Protein AF-A0A8V0XNZ4-F1 (afdb_monomer)

InterPro domains:
  IPR005998 Large ribosomal subunit protein uL30, eukaryota [TIGR01310] (14-222)
  IPR012988 Large ribosomal subunit protein uL30, N-terminal, eukaryota [PF08079] (13-84)
  IPR016082 Large ribosomal subunit protein uL30-like, ferredoxin-like fold domain [PF00327] (89-139)
  IPR018038 Large ribosomal subunit protein uL30, conserved site [PS00634] (107-139)
  IPR035808 Large ribosomal subunit protein uL30, eukaryota/archaea [cd01657] (88-217)
  IPR036919 Large ribosomal subunit protein uL30, ferredoxin-like fold domain superfamily [G3DSA:3.30.1390.20] (88-193)
  IPR036919 Large ribosomal subunit protein uL30, ferredoxin-like fold domain superfamily [SSF55129] (88-219)
  IPR039699 Large ribosomal subunit protein uL30 [PTHR11524] (8-227)

Organism: Gallus gallus (NCBI:txid9031)

pLDDT: mean 84.87, std 15.55, range [36.25, 97.38]

Sequence (230 aa):
MAEPEQKRRIPLVPENLLKRRKAYQAIKATQAKQALLNKRKLQKGKQIQFKRLETFVRDSWRKRRDDVRLRRMEQRPGQVAVPEEHKLAFVVRITEIKGVSMRVRKVIELLRLRKIFTGTFVKLSPLSLKMLRIVEPYVAWGYPNLKSVRELILKRGQGKVNKKRVPLTNNMLIEEHLGNFGIICLEDLIHEIYSAGKYFRNVTDFLWPFQLSVARHAAQVKESTSLYVS

Solvent-accessible surface area (backbone atoms only — not comparable to full-atom values): 13724 Å² total; per-residue (Å²): 141,85,83,80,88,76,81,78,78,74,80,85,70,58,65,71,58,55,53,50,51,52,51,50,52,50,53,51,51,51,51,54,52,51,54,53,51,50,52,52,53,61,74,60,52,78,75,80,77,79,75,56,72,68,56,58,52,53,50,52,56,48,50,54,53,49,54,52,50,50,55,52,56,72,68,43,80,67,88,70,75,78,75,78,80,75,48,37,32,38,40,32,24,72,48,85,86,74,92,65,55,69,72,48,53,51,52,38,56,74,63,57,45,83,49,68,37,17,30,35,78,42,68,57,42,79,66,49,52,57,52,47,65,68,39,42,95,42,32,55,68,48,73,70,52,70,70,56,51,46,52,46,47,76,77,53,35,26,34,51,54,96,90,38,84,39,72,72,83,54,45,65,66,42,24,77,76,33,37,94,77,75,26,49,42,69,64,49,50,46,49,34,52,68,69,42,44,92,58,34,66,61,52,51,67,34,40,46,64,30,78,53,76,84,58,83,72,65,58,60,60,57,61,64,58,55,75,77,68,123

Structure (mmCIF, N/CA/C/O backbone):
data_AF-A0A8V0XNZ4-F1
#
_entry.id   AF-A0A8V0XNZ4-F1
#
loop_
_atom_site.group_PDB
_atom_site.id
_atom_site.type_symbol
_atom_site.label_atom_id
_atom_site.label_alt_id
_atom_site.label_comp_id
_atom_site.label_asym_id
_atom_site.label_entity_id
_atom_site.label_seq_id
_atom_site.pdbx_PDB_ins_code
_atom_site.Cartn_x
_atom_site.Cartn_y
_atom_site.Cartn_z
_atom_site.occupancy
_atom_site.B_iso_or_equiv
_atom_site.auth_seq_id
_atom_site.auth_comp_id
_atom_site.auth_asym_id
_atom_site.auth_atom_id
_atom_site.pdbx_PDB_model_num
ATOM 1 N N . MET A 1 1 ? -19.918 61.720 122.747 1.00 39.28 1 MET A N 1
ATOM 2 C CA . MET A 1 1 ? -19.087 60.499 122.791 1.00 39.28 1 MET A CA 1
ATOM 3 C C . MET A 1 1 ? -19.229 59.785 121.459 1.00 39.28 1 MET A C 1
ATOM 5 O O . MET A 1 1 ? -20.341 59.418 121.111 1.00 39.28 1 MET A O 1
ATOM 9 N N . ALA A 1 2 ? -18.137 59.637 120.715 1.00 45.09 2 ALA A N 1
ATOM 10 C CA . ALA A 1 2 ? -18.004 58.643 119.655 1.00 45.09 2 ALA A CA 1
ATOM 11 C C . ALA A 1 2 ? -16.698 57.900 119.959 1.00 45.09 2 ALA A C 1
ATOM 13 O O . ALA A 1 2 ? -15.630 58.508 119.927 1.00 45.09 2 ALA A O 1
ATOM 14 N N . GLU A 1 3 ? -16.800 56.641 120.384 1.00 40.81 3 GLU A N 1
ATOM 15 C CA . GLU A 1 3 ? -15.637 55.787 120.640 1.00 40.81 3 GLU A CA 1
ATOM 16 C C . GLU A 1 3 ? -15.100 55.182 119.329 1.00 40.81 3 GLU A C 1
ATOM 18 O O . GLU A 1 3 ? -15.864 54.992 118.380 1.00 40.81 3 GLU A O 1
ATOM 23 N N . PRO A 1 4 ? -13.783 54.923 119.240 1.00 49.06 4 PRO A N 1
ATOM 24 C CA . PRO A 1 4 ? -13.071 54.776 117.975 1.00 49.06 4 PRO A CA 1
ATOM 25 C C . PRO A 1 4 ? -13.139 53.351 117.408 1.00 49.06 4 PRO A C 1
ATOM 27 O O . PRO A 1 4 ? -13.005 52.362 118.130 1.00 49.06 4 PRO A O 1
ATOM 30 N N . GLU A 1 5 ? -13.245 53.227 116.082 1.00 53.97 5 GLU A N 1
ATOM 31 C CA . GLU A 1 5 ? -13.101 51.940 115.397 1.00 53.97 5 GLU A CA 1
ATOM 32 C C . GLU A 1 5 ? -11.659 51.414 115.512 1.00 53.97 5 GLU A C 1
ATOM 34 O O . GLU A 1 5 ? -10.726 51.878 114.849 1.00 5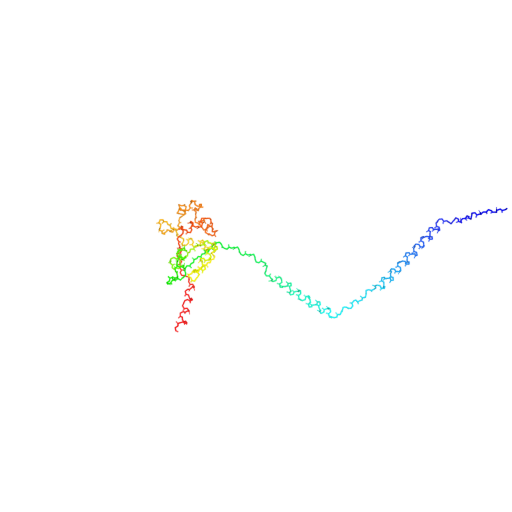3.97 5 GLU A O 1
ATOM 39 N N . GLN A 1 6 ? -11.464 50.393 116.347 1.00 52.12 6 GLN A N 1
ATOM 40 C CA . GLN A 1 6 ? -10.219 49.631 116.400 1.00 52.12 6 GLN A CA 1
ATOM 41 C C . GLN A 1 6 ? -10.065 48.765 115.140 1.00 52.12 6 GLN A C 1
ATOM 43 O O . GLN A 1 6 ? -10.709 47.723 114.989 1.00 52.12 6 GLN A O 1
ATOM 48 N N . LYS A 1 7 ? -9.133 49.138 114.256 1.00 55.25 7 LYS A N 1
ATOM 49 C CA . LYS A 1 7 ? -8.645 48.255 113.183 1.00 55.25 7 LYS A CA 1
ATOM 50 C C . LYS A 1 7 ? -7.984 47.011 113.790 1.00 55.25 7 LYS A C 1
ATOM 52 O O . LYS A 1 7 ? -6.854 47.063 114.278 1.00 55.25 7 LYS A O 1
ATOM 57 N N . ARG A 1 8 ? -8.684 45.872 113.736 1.00 55.72 8 ARG A N 1
ATOM 58 C CA . ARG A 1 8 ? -8.179 44.562 114.179 1.00 55.72 8 ARG A CA 1
ATOM 59 C C . ARG A 1 8 ? -6.984 44.137 113.316 1.00 55.72 8 ARG A C 1
ATOM 61 O O . ARG A 1 8 ? -7.119 43.902 112.117 1.00 55.72 8 ARG A O 1
ATOM 68 N N . ARG A 1 9 ? -5.810 44.035 113.947 1.00 52.91 9 ARG A N 1
ATOM 69 C CA . ARG A 1 9 ? -4.574 43.495 113.361 1.00 52.91 9 ARG A CA 1
ATOM 70 C C . ARG A 1 9 ? -4.775 42.006 113.065 1.00 52.91 9 ARG A C 1
ATOM 72 O O . ARG A 1 9 ? -5.032 41.228 113.980 1.00 52.91 9 ARG A O 1
ATOM 79 N N . ILE A 1 10 ? -4.673 41.607 111.797 1.00 64.00 10 ILE A N 1
ATOM 80 C CA . ILE A 1 10 ? -4.703 40.189 111.413 1.00 64.00 10 ILE A CA 1
ATOM 81 C C . ILE A 1 10 ? -3.430 39.534 111.979 1.00 64.00 10 ILE A C 1
ATOM 83 O O . ILE A 1 10 ? -2.347 40.093 111.781 1.00 64.00 10 ILE A O 1
ATOM 87 N N . PRO A 1 11 ? -3.518 38.384 112.676 1.00 66.38 11 PRO A N 1
ATOM 88 C CA . PRO A 1 11 ? -2.339 37.670 113.152 1.00 66.38 11 PRO A CA 1
ATOM 89 C C . PRO A 1 11 ? -1.410 37.369 111.975 1.00 66.38 11 PRO A C 1
ATOM 91 O O . PRO A 1 11 ? -1.856 36.824 110.961 1.00 66.38 11 PRO A O 1
ATOM 94 N N . LEU A 1 12 ? -0.132 37.732 112.096 1.00 68.25 12 LEU A N 1
ATOM 95 C CA . LEU A 1 12 ? 0.853 37.535 111.037 1.00 68.25 12 LEU A CA 1
ATOM 96 C C . LEU A 1 12 ? 1.166 36.035 110.930 1.00 68.25 12 LEU A C 1
ATOM 98 O O . LEU A 1 12 ? 2.044 35.506 111.608 1.00 68.25 12 LEU A O 1
ATOM 102 N N . VAL A 1 13 ? 0.378 35.317 110.129 1.00 73.50 13 VAL A N 1
ATOM 103 C CA . VAL A 1 13 ? 0.603 33.892 109.888 1.00 73.50 13 VAL A CA 1
ATOM 104 C C . VAL A 1 13 ? 1.915 33.752 109.112 1.00 73.50 13 VAL A C 1
ATOM 106 O O . VAL A 1 13 ? 2.049 34.381 108.059 1.00 73.50 13 VAL A O 1
ATOM 109 N N . PRO A 1 14 ? 2.864 32.914 109.573 1.00 81.94 14 PRO A N 1
ATOM 110 C CA . PRO A 1 14 ? 4.130 32.717 108.882 1.00 81.94 14 PRO A CA 1
ATOM 111 C C . PRO A 1 14 ? 3.890 32.319 107.428 1.00 81.94 14 PRO A C 1
ATOM 113 O O . PRO A 1 14 ? 3.135 31.378 107.154 1.00 81.94 14 PRO A O 1
ATOM 116 N N . GLU A 1 15 ? 4.550 32.999 106.489 1.00 80.06 15 GLU A N 1
ATOM 117 C CA . GLU A 1 15 ? 4.337 32.775 105.054 1.00 80.06 15 GLU A CA 1
ATOM 118 C C . GLU A 1 15 ? 4.475 31.301 104.660 1.00 80.06 15 GLU A C 1
ATOM 120 O O . GLU A 1 15 ? 3.713 30.793 103.837 1.00 80.06 15 GLU A O 1
ATOM 125 N N . ASN A 1 16 ? 5.417 30.593 105.286 1.00 83.88 16 ASN A N 1
ATOM 126 C CA . ASN A 1 16 ? 5.679 29.179 105.032 1.00 83.88 16 ASN A CA 1
ATOM 127 C C . ASN A 1 16 ? 4.461 28.291 105.328 1.00 83.88 16 ASN A C 1
ATOM 129 O O . ASN A 1 16 ? 4.205 27.329 104.601 1.00 83.88 16 ASN A O 1
ATOM 133 N N . LEU A 1 17 ? 3.663 28.630 106.344 1.00 85.06 17 LEU A N 1
ATOM 134 C CA . LEU A 1 17 ? 2.446 27.896 106.687 1.00 85.06 17 LEU A CA 1
ATOM 135 C C . LEU A 1 17 ? 1.341 28.142 105.649 1.00 85.06 17 LEU A C 1
ATOM 137 O O . LEU A 1 17 ? 0.663 27.203 105.228 1.00 85.06 17 LEU A O 1
ATOM 141 N N . LEU A 1 18 ? 1.182 29.389 105.195 1.00 82.94 18 LEU A N 1
ATOM 142 C CA . LEU A 1 18 ? 0.215 29.744 104.152 1.00 82.94 18 LEU A CA 1
ATOM 143 C C . LEU A 1 18 ? 0.577 29.096 102.809 1.00 82.94 18 LEU A C 1
ATOM 145 O O . LEU A 1 18 ? -0.301 28.537 102.147 1.00 82.94 18 LEU A O 1
ATOM 149 N N . LYS A 1 19 ? 1.866 29.096 102.441 1.00 84.75 19 LYS A N 1
ATOM 150 C CA . LYS A 1 19 ? 2.385 28.417 101.242 1.00 84.75 19 LYS A CA 1
ATOM 151 C C . LYS A 1 19 ? 2.137 26.904 101.316 1.00 84.75 19 LYS A C 1
ATOM 153 O O . LYS A 1 19 ? 1.610 26.336 100.360 1.00 84.75 19 LYS A O 1
ATOM 158 N N . ARG A 1 20 ? 2.387 26.262 102.469 1.00 87.56 20 ARG A N 1
ATOM 159 C CA . ARG A 1 20 ? 2.077 24.833 102.694 1.00 87.56 20 ARG A CA 1
ATOM 160 C C . ARG A 1 20 ? 0.584 24.518 102.587 1.00 87.56 20 ARG A C 1
ATOM 162 O O . ARG A 1 20 ? 0.224 23.538 101.942 1.00 87.56 20 ARG A O 1
ATOM 169 N N . ARG A 1 21 ? -0.296 25.341 103.170 1.00 89.88 21 ARG A N 1
ATOM 170 C CA . ARG A 1 21 ? -1.757 25.139 103.089 1.00 89.88 21 ARG A CA 1
ATOM 171 C C . ARG A 1 21 ? -2.274 25.270 101.657 1.00 89.88 21 ARG A C 1
ATOM 173 O O . ARG A 1 21 ? -3.046 24.419 101.225 1.00 89.88 21 ARG A O 1
ATOM 180 N N . LYS A 1 22 ? -1.806 26.277 100.910 1.00 90.00 22 LYS A N 1
ATOM 181 C CA . LYS A 1 22 ? -2.136 26.442 99.485 1.00 90.00 22 LYS A CA 1
ATOM 182 C C . LYS A 1 22 ? -1.656 25.250 98.656 1.00 90.00 22 LYS A C 1
ATOM 184 O O . LYS A 1 22 ? -2.430 24.719 97.865 1.00 90.00 22 LYS A O 1
ATOM 189 N N . ALA A 1 23 ? -0.425 24.786 98.883 1.00 89.19 23 ALA A N 1
ATOM 190 C CA . ALA A 1 23 ? 0.115 23.608 98.205 1.00 89.19 23 ALA A CA 1
ATOM 191 C C . ALA A 1 23 ? -0.708 22.345 98.513 1.00 89.19 23 ALA A C 1
ATOM 193 O O . ALA A 1 23 ? -1.088 21.619 97.599 1.00 89.19 23 ALA A O 1
ATOM 194 N N . TYR A 1 24 ? -1.063 22.117 99.781 1.00 91.19 24 TYR A N 1
ATOM 195 C CA . TYR A 1 24 ? -1.875 20.968 100.185 1.00 91.19 24 TYR A CA 1
ATOM 196 C C . TYR A 1 24 ? -3.289 21.006 99.584 1.00 91.19 24 TYR A C 1
ATOM 198 O O . TYR A 1 24 ? -3.775 19.997 99.075 1.00 91.19 24 TYR A O 1
ATOM 206 N N . GLN A 1 25 ? -3.941 22.174 99.581 1.00 91.94 25 GLN A N 1
ATOM 207 C CA . GLN A 1 25 ? -5.245 22.356 98.935 1.00 91.94 25 GLN A CA 1
ATOM 208 C C . GLN A 1 25 ? -5.169 22.116 97.422 1.00 91.94 25 GLN A C 1
ATOM 210 O O . GLN A 1 25 ? -6.046 21.448 96.873 1.00 91.94 25 GLN A O 1
ATOM 215 N N . ALA A 1 26 ? -4.107 22.588 96.761 1.00 92.12 26 ALA A N 1
ATOM 216 C CA . ALA A 1 26 ? -3.882 22.346 95.339 1.00 92.12 26 ALA A CA 1
ATOM 217 C C . ALA A 1 26 ? -3.692 20.850 95.038 1.00 92.12 26 ALA A C 1
ATOM 219 O O . ALA A 1 26 ? -4.344 20.331 94.136 1.00 92.12 26 ALA A O 1
ATOM 220 N N . ILE A 1 27 ? -2.881 20.137 95.830 1.00 92.38 27 ILE A N 1
ATOM 221 C CA . ILE A 1 27 ? -2.677 18.683 95.696 1.00 92.38 27 ILE A CA 1
ATOM 222 C C . ILE A 1 27 ? -3.993 17.922 95.905 1.00 92.38 27 ILE A 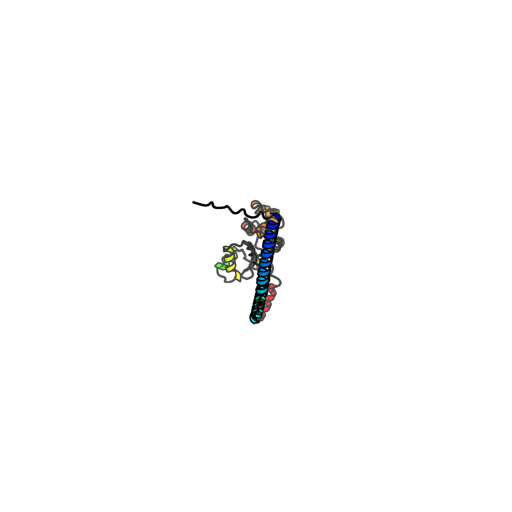C 1
ATOM 224 O O . ILE A 1 27 ? -4.326 17.012 95.147 1.00 92.38 27 ILE A O 1
ATOM 228 N N . LYS A 1 28 ? -4.788 18.307 96.905 1.00 93.94 28 LYS A N 1
ATOM 229 C CA . LYS A 1 28 ? -6.078 17.661 97.171 1.00 93.94 28 LYS A CA 1
ATOM 230 C C . LYS A 1 28 ? -7.077 17.900 96.032 1.00 93.94 28 LYS A C 1
ATOM 232 O O . LYS A 1 28 ? -7.790 16.979 95.632 1.00 93.94 28 LYS A O 1
ATOM 237 N N . ALA A 1 29 ? -7.102 19.110 95.472 1.00 92.56 29 ALA A N 1
ATOM 238 C CA . ALA A 1 29 ? -7.948 19.448 94.330 1.00 92.56 29 ALA A CA 1
ATOM 239 C C . ALA A 1 29 ? -7.535 18.691 93.055 1.00 92.56 29 ALA A C 1
ATOM 241 O O . ALA A 1 29 ? -8.400 18.198 92.325 1.00 92.56 29 ALA A O 1
ATOM 242 N N . THR A 1 30 ? -6.231 18.543 92.791 1.00 92.94 30 THR A N 1
ATOM 243 C CA . THR A 1 30 ? -5.742 17.774 91.636 1.00 92.94 30 THR A CA 1
ATOM 244 C C . THR A 1 30 ? -6.050 16.287 91.780 1.00 92.94 30 THR A C 1
ATOM 246 O O . THR A 1 30 ? -6.546 15.691 90.822 1.00 92.94 30 THR A O 1
ATOM 249 N N . GLN A 1 31 ? -5.870 15.705 92.970 1.00 94.44 31 GLN A N 1
ATOM 250 C CA . GLN A 1 31 ? -6.249 14.316 93.253 1.00 94.44 31 GLN A CA 1
ATOM 251 C C . GLN A 1 31 ? -7.753 14.079 93.059 1.00 94.44 31 GLN A C 1
ATOM 253 O O . GLN A 1 31 ? -8.146 13.127 92.383 1.00 94.44 31 GLN A O 1
ATOM 258 N N . ALA A 1 32 ? -8.607 14.972 93.571 1.00 92.88 32 ALA A N 1
ATOM 259 C CA . ALA A 1 32 ? -10.055 14.875 93.381 1.00 92.88 32 ALA A CA 1
ATOM 260 C C . ALA A 1 32 ? -10.447 14.949 91.893 1.00 92.88 32 ALA A C 1
ATOM 262 O O . ALA A 1 32 ? -11.258 14.150 91.417 1.00 92.88 32 ALA A O 1
ATOM 263 N N . LYS A 1 33 ? -9.822 15.856 91.128 1.00 93.25 33 LYS A N 1
ATOM 264 C CA . LYS A 1 33 ? -10.038 15.984 89.679 1.00 93.25 33 LYS A CA 1
ATOM 265 C C . LYS A 1 33 ? -9.606 14.719 88.929 1.00 93.25 33 LYS A C 1
ATOM 267 O O . LYS A 1 33 ? -10.341 14.245 88.063 1.00 93.25 33 LYS A O 1
ATOM 272 N N . GLN A 1 34 ? -8.450 14.150 89.271 1.00 91.94 34 GLN A N 1
ATOM 273 C CA . GLN A 1 34 ? -7.955 12.905 88.677 1.00 91.94 34 GLN A CA 1
ATOM 274 C C . GLN A 1 34 ? -8.871 11.716 88.993 1.00 91.94 34 GLN A C 1
ATOM 276 O O . GLN A 1 34 ? -9.214 10.958 88.086 1.00 91.94 34 GLN A O 1
ATOM 281 N N . ALA A 1 35 ? -9.350 11.590 90.233 1.00 91.75 35 ALA A N 1
ATOM 282 C CA . ALA A 1 35 ? -10.294 10.543 90.620 1.00 91.75 35 ALA A CA 1
ATOM 283 C C . ALA A 1 35 ? -11.608 10.620 89.819 1.00 91.75 35 ALA A C 1
ATOM 285 O O . ALA A 1 35 ? -12.129 9.596 89.373 1.00 91.75 35 ALA A O 1
ATOM 286 N N . LEU A 1 36 ? -12.119 11.829 89.568 1.00 90.69 36 LEU A N 1
ATOM 287 C CA . LEU A 1 36 ? -13.336 12.055 88.779 1.00 90.69 36 LEU A CA 1
ATOM 288 C C . LEU A 1 36 ? -13.130 11.696 87.297 1.00 90.69 36 LEU A C 1
ATOM 290 O O . LEU A 1 36 ? -13.982 11.049 86.683 1.00 90.69 36 LEU A O 1
ATOM 294 N N . LEU A 1 37 ? -11.975 12.054 86.728 1.00 88.75 37 LEU A N 1
ATOM 295 C CA . LEU A 1 37 ? -11.596 11.658 85.369 1.00 88.75 37 LEU A CA 1
ATOM 296 C C . LEU A 1 37 ? -11.453 10.139 85.238 1.00 88.75 37 LEU A C 1
ATOM 298 O O . LEU A 1 37 ? -11.934 9.571 84.259 1.00 88.75 37 LEU A O 1
ATOM 302 N N . ASN A 1 38 ? -10.856 9.478 86.229 1.00 86.12 38 ASN A N 1
ATOM 303 C CA . ASN A 1 38 ? -10.722 8.024 86.246 1.00 86.12 38 ASN A CA 1
ATOM 304 C C . ASN A 1 38 ? -12.095 7.344 86.337 1.00 86.12 38 ASN A C 1
ATOM 306 O O . ASN A 1 38 ? -12.379 6.463 85.529 1.00 86.12 38 ASN A O 1
ATOM 310 N N . LYS A 1 39 ? -13.003 7.826 87.199 1.00 84.44 39 LYS A N 1
ATOM 311 C CA . LYS A 1 39 ? -14.397 7.346 87.241 1.00 84.44 39 LYS A CA 1
ATOM 312 C C . LYS A 1 39 ? -15.116 7.512 85.898 1.00 84.44 39 LYS A C 1
ATOM 314 O O . LYS A 1 39 ? -15.760 6.573 85.441 1.00 84.44 39 LYS A O 1
ATOM 319 N N . ARG A 1 40 ? -14.962 8.659 85.222 1.00 82.50 40 ARG A N 1
ATOM 320 C CA . ARG A 1 40 ? -15.535 8.884 83.878 1.00 82.50 40 ARG A CA 1
ATOM 321 C C . ARG A 1 40 ? -14.948 7.945 82.823 1.00 82.50 40 ARG A C 1
ATOM 323 O O . ARG A 1 40 ? -15.684 7.503 81.949 1.00 82.50 40 ARG A O 1
ATOM 330 N N . LYS A 1 41 ? -13.648 7.639 82.884 1.00 78.81 41 LYS A N 1
ATOM 331 C CA . LYS A 1 41 ? -13.003 6.673 81.978 1.00 78.81 41 LYS A CA 1
ATOM 332 C C . LYS A 1 41 ? -13.525 5.251 82.201 1.00 78.81 41 LYS A C 1
ATOM 334 O O . LYS A 1 41 ? -13.810 4.577 81.219 1.00 78.81 41 LYS A O 1
ATOM 339 N N . LEU A 1 42 ? -13.708 4.833 83.458 1.00 70.62 42 LEU A N 1
ATOM 340 C CA . LEU A 1 42 ? -14.303 3.534 83.798 1.00 70.62 42 LEU A CA 1
ATOM 341 C C . LEU A 1 42 ? -15.776 3.435 83.370 1.00 70.62 42 LEU A C 1
ATOM 343 O O . LEU A 1 42 ? -16.164 2.436 82.777 1.00 70.62 42 LEU A O 1
ATOM 347 N N . GLN A 1 43 ? -16.582 4.480 83.591 1.00 67.19 43 GLN A N 1
ATOM 348 C CA . GLN A 1 43 ? -17.980 4.518 83.128 1.00 67.19 43 GLN A CA 1
ATOM 349 C C . GLN A 1 43 ? -18.102 4.529 81.596 1.00 67.19 43 GLN A C 1
ATOM 351 O O . GLN A 1 43 ? -19.051 3.979 81.051 1.00 67.19 43 GLN A O 1
ATOM 356 N N . LYS A 1 44 ? -17.126 5.119 80.893 1.00 66.88 44 LYS A N 1
ATOM 357 C CA . LYS A 1 44 ? -16.992 5.056 79.428 1.00 66.88 44 LYS A CA 1
ATOM 358 C C . LYS A 1 44 ? -16.322 3.767 78.932 1.00 66.88 44 LYS A C 1
ATOM 360 O O . L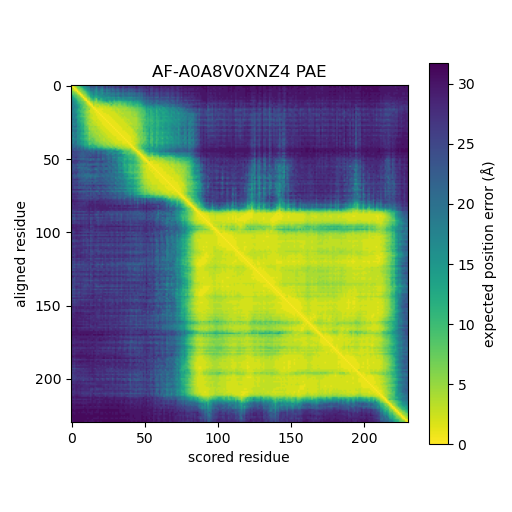YS A 1 44 ? -15.872 3.739 77.784 1.00 66.88 44 LYS A O 1
ATOM 365 N N . GLY A 1 45 ? -16.217 2.725 79.764 1.00 63.69 45 GLY A N 1
ATOM 366 C CA . GLY A 1 45 ? -15.788 1.402 79.319 1.00 63.69 45 GLY A CA 1
ATOM 367 C C . GLY A 1 45 ? -16.507 1.041 78.019 1.00 63.69 45 GLY A C 1
ATOM 368 O O . GLY A 1 45 ? -17.719 1.225 77.912 1.00 63.69 45 GLY A O 1
ATOM 369 N N . LYS A 1 46 ? -15.737 0.644 76.995 1.00 62.00 46 LYS A N 1
ATOM 370 C CA . LYS A 1 46 ? -16.249 0.389 75.642 1.00 62.00 46 LYS A CA 1
ATOM 371 C C . LYS A 1 46 ? -17.448 -0.550 75.743 1.00 62.00 46 LYS A C 1
ATOM 373 O O . LYS A 1 46 ? -17.271 -1.720 76.071 1.00 62.00 46 LYS A O 1
ATOM 378 N N . GLN A 1 47 ? -18.645 -0.050 75.435 1.00 62.88 47 GLN A N 1
ATOM 379 C CA . GLN A 1 47 ? -19.772 -0.927 75.152 1.00 62.88 47 GLN A CA 1
ATOM 380 C C . GLN A 1 47 ? -19.306 -1.873 74.049 1.00 62.88 47 GLN A C 1
ATOM 382 O O . GLN A 1 47 ? -18.867 -1.423 72.987 1.00 62.88 47 GLN A O 1
ATOM 387 N N . ILE A 1 48 ? -19.319 -3.174 74.332 1.00 63.41 48 ILE A N 1
ATOM 388 C CA . ILE A 1 48 ? -19.043 -4.197 73.332 1.00 63.41 48 ILE A CA 1
ATOM 389 C C . ILE A 1 48 ? -20.138 -4.015 72.281 1.00 63.41 48 ILE A C 1
ATOM 391 O O . ILE A 1 48 ? -21.293 -4.364 72.514 1.00 63.41 48 ILE A O 1
ATOM 395 N N . GLN A 1 49 ? -19.803 -3.368 71.162 1.00 64.25 49 GLN A N 1
ATOM 396 C CA . GLN A 1 49 ? -20.725 -3.206 70.046 1.00 64.25 49 GLN A CA 1
ATOM 397 C C . GLN A 1 49 ? -21.001 -4.598 69.493 1.00 64.25 49 GLN A C 1
ATOM 399 O O . GLN A 1 49 ? -20.207 -5.148 68.727 1.00 64.25 49 GLN A O 1
ATOM 404 N N . PHE A 1 50 ? -22.120 -5.180 69.913 1.00 70.94 50 PHE A N 1
ATOM 405 C CA . PHE A 1 50 ? -22.583 -6.449 69.393 1.00 70.94 50 PHE A CA 1
ATOM 406 C C . PHE A 1 50 ? -23.025 -6.235 67.945 1.00 70.94 50 PHE A C 1
ATOM 408 O O . PHE A 1 50 ? -24.124 -5.756 67.660 1.00 70.94 50 PHE A O 1
ATOM 415 N N . LYS A 1 51 ? -22.123 -6.526 67.007 1.00 75.69 51 LYS A N 1
ATOM 416 C CA . LYS A 1 51 ? -22.457 -6.563 65.587 1.00 75.69 51 LYS A CA 1
ATOM 417 C C . LYS A 1 51 ? -23.348 -7.778 65.349 1.00 75.69 51 LYS A C 1
ATOM 419 O O . LYS A 1 51 ? -23.000 -8.892 65.728 1.00 75.69 51 LYS A O 1
ATOM 424 N N . ARG A 1 52 ? -24.509 -7.568 64.728 1.00 79.56 52 ARG A N 1
ATOM 425 C CA . ARG A 1 52 ? -25.418 -8.666 64.367 1.00 79.56 52 ARG A CA 1
ATOM 426 C C . ARG A 1 52 ? -24.756 -9.579 63.340 1.00 79.56 52 ARG A C 1
ATOM 428 O O . ARG A 1 52 ? -24.058 -9.089 62.452 1.00 79.56 52 ARG A O 1
ATOM 435 N N . LEU A 1 53 ? -25.043 -10.878 63.401 1.00 79.94 53 LEU A N 1
ATOM 436 C CA . LEU A 1 53 ? -24.526 -11.872 62.450 1.00 79.94 53 LEU A CA 1
ATOM 437 C C . LEU A 1 53 ? -24.783 -11.471 60.982 1.00 79.94 53 LEU A C 1
ATOM 439 O O . LEU A 1 53 ? -23.901 -11.589 60.135 1.00 79.94 53 LEU A O 1
ATOM 443 N N . GLU A 1 54 ? -25.946 -10.874 60.711 1.00 86.75 54 GLU A N 1
ATOM 444 C CA . GLU A 1 54 ? -26.341 -10.315 59.409 1.00 86.75 54 GLU A CA 1
ATOM 445 C C . GLU A 1 54 ? -25.323 -9.322 58.828 1.00 86.75 54 GLU A C 1
ATOM 447 O O . GLU A 1 54 ? -25.103 -9.291 57.617 1.00 86.75 54 GLU A O 1
ATOM 452 N N . THR A 1 55 ? -24.674 -8.516 59.677 1.00 85.38 55 THR A N 1
ATOM 453 C CA . THR A 1 55 ? -23.677 -7.529 59.233 1.00 85.38 55 THR A CA 1
ATOM 454 C C . THR A 1 55 ? -22.398 -8.202 58.747 1.00 85.38 55 THR A C 1
ATOM 456 O O . THR A 1 55 ? -21.886 -7.835 57.694 1.00 85.38 55 THR A O 1
ATOM 459 N N . PHE A 1 56 ? -21.950 -9.260 59.429 1.00 83.75 56 PHE A N 1
ATOM 460 C CA . PHE A 1 56 ? -20.791 -10.051 59.010 1.00 83.75 56 PHE A CA 1
ATOM 461 C C . PHE A 1 56 ? -21.037 -10.751 57.678 1.00 83.75 56 PHE A C 1
ATOM 463 O O . PHE A 1 56 ? -20.179 -10.731 56.793 1.00 83.75 56 PHE A O 1
ATOM 470 N N . VAL A 1 57 ? -22.233 -11.323 57.514 1.00 89.31 57 VAL A N 1
ATOM 471 C CA . VAL A 1 57 ? -22.652 -11.935 56.254 1.00 89.31 57 VAL A CA 1
ATOM 472 C C . VAL A 1 57 ? -22.618 -10.870 55.157 1.00 89.31 57 VAL A C 1
ATOM 474 O O . VAL A 1 57 ? -21.886 -11.023 54.179 1.00 89.31 57 VAL A O 1
ATOM 477 N N . ARG A 1 58 ? -23.317 -9.743 55.344 1.00 89.94 58 ARG A N 1
ATOM 478 C CA . ARG A 1 58 ? -23.389 -8.637 54.373 1.00 89.94 58 ARG A CA 1
ATOM 479 C C . ARG A 1 58 ? -22.016 -8.093 53.963 1.00 89.94 58 ARG A C 1
ATOM 481 O O . ARG A 1 58 ? -21.814 -7.813 52.778 1.00 89.94 58 ARG A O 1
ATOM 488 N N . ASP A 1 59 ? -21.088 -7.957 54.904 1.00 89.19 59 ASP A N 1
ATOM 489 C CA . ASP A 1 59 ? -19.731 -7.469 54.643 1.00 89.19 59 ASP A CA 1
ATOM 490 C C . ASP A 1 59 ? -18.903 -8.486 53.848 1.00 89.19 59 ASP A C 1
ATOM 492 O O . ASP A 1 59 ? -18.202 -8.103 52.909 1.00 89.19 59 ASP A O 1
ATOM 496 N N . SER A 1 60 ? -19.061 -9.784 54.127 1.00 88.12 60 SER A N 1
ATOM 497 C CA . SER A 1 60 ? -18.436 -10.861 53.347 1.00 88.12 60 SER A CA 1
ATOM 498 C C . SER A 1 60 ? -18.923 -10.871 51.890 1.00 88.12 60 SER A C 1
ATOM 500 O O . SER A 1 60 ? -18.117 -10.895 50.956 1.00 88.12 60 SER A O 1
ATOM 502 N N . TRP A 1 61 ? -20.237 -10.733 51.662 1.00 89.94 61 TRP A N 1
ATOM 503 C CA . TRP A 1 61 ? -20.799 -10.620 50.307 1.00 89.94 61 TRP A CA 1
ATOM 504 C C . TRP A 1 61 ? -20.329 -9.360 49.576 1.00 89.94 61 TRP A C 1
ATOM 506 O O . TRP A 1 61 ? -20.113 -9.389 48.362 1.00 89.94 61 TRP A O 1
ATOM 516 N N . ARG A 1 62 ? -20.188 -8.232 50.285 1.00 91.75 62 ARG A N 1
ATOM 517 C CA . ARG A 1 62 ? -19.667 -6.985 49.709 1.00 91.75 62 ARG A CA 1
ATOM 518 C C . ARG A 1 62 ? -18.217 -7.165 49.271 1.00 91.75 62 ARG A C 1
ATOM 520 O O . ARG A 1 62 ? -17.924 -6.924 48.106 1.00 91.75 62 ARG A O 1
ATOM 527 N N . LYS A 1 63 ? -17.372 -7.695 50.157 1.00 92.81 63 LYS A N 1
ATOM 528 C CA . LYS A 1 63 ? -15.960 -7.959 49.879 1.00 92.81 63 LYS A CA 1
ATOM 529 C C . LYS A 1 63 ? -15.783 -8.909 48.697 1.00 92.81 63 LYS A C 1
ATOM 531 O O . LYS A 1 63 ? -15.042 -8.600 47.777 1.00 92.81 63 LYS A O 1
ATOM 536 N N . ARG A 1 64 ? -16.563 -9.995 48.635 1.00 88.81 64 ARG A N 1
ATOM 537 C CA . ARG A 1 64 ? -16.527 -10.928 47.497 1.00 88.81 64 ARG A CA 1
ATOM 538 C C . ARG A 1 64 ? -16.906 -10.255 46.174 1.00 88.81 64 ARG A C 1
ATOM 540 O O . ARG A 1 64 ? -16.286 -10.529 45.150 1.00 88.81 64 ARG A O 1
ATOM 547 N N . ARG A 1 65 ? -17.918 -9.377 46.168 1.00 91.69 65 ARG A N 1
ATOM 548 C CA . ARG A 1 65 ? -18.285 -8.599 44.969 1.00 91.69 65 ARG A CA 1
ATOM 549 C C . ARG A 1 65 ? -17.198 -7.603 44.579 1.00 91.69 65 ARG A C 1
ATOM 551 O O . ARG A 1 65 ? -16.963 -7.423 43.386 1.00 91.69 65 ARG A O 1
ATOM 558 N N . ASP A 1 66 ? -16.558 -6.975 45.560 1.00 89.62 66 ASP A N 1
ATOM 559 C CA . ASP A 1 66 ? -15.443 -6.056 45.342 1.00 89.62 66 ASP A CA 1
ATOM 560 C C . ASP A 1 66 ? -14.237 -6.791 44.743 1.00 89.62 66 ASP A C 1
ATOM 562 O O . ASP A 1 66 ? -13.738 -6.361 43.707 1.00 89.62 66 ASP A O 1
ATOM 566 N N . ASP A 1 67 ? -13.856 -7.947 45.291 1.00 90.44 67 ASP A N 1
ATOM 567 C CA . ASP A 1 67 ? -12.761 -8.781 44.780 1.00 90.44 67 ASP A CA 1
ATOM 568 C C . ASP A 1 67 ? -13.021 -9.238 43.336 1.00 90.44 67 ASP A C 1
ATOM 570 O O . ASP A 1 67 ? -12.135 -9.188 42.484 1.00 90.44 67 ASP A O 1
ATOM 574 N N . VAL A 1 68 ? -14.258 -9.641 43.019 1.00 91.62 68 VAL A N 1
ATOM 575 C CA . VAL A 1 68 ? -14.649 -9.996 41.644 1.00 91.62 68 VAL A CA 1
ATOM 576 C C . VAL A 1 68 ? -14.578 -8.782 40.716 1.00 91.62 68 VAL A C 1
ATOM 578 O O . VAL A 1 68 ? -14.165 -8.918 39.565 1.00 91.62 68 VAL A O 1
ATOM 581 N N . ARG A 1 69 ? -14.965 -7.592 41.188 1.00 89.94 69 ARG A N 1
ATOM 582 C CA . ARG A 1 69 ? -14.865 -6.353 40.405 1.00 89.94 69 ARG A CA 1
ATOM 583 C C . ARG A 1 69 ? -13.408 -5.993 40.123 1.00 89.94 69 ARG A C 1
ATOM 585 O O . ARG A 1 69 ? -13.098 -5.691 38.976 1.00 89.94 69 ARG A O 1
ATOM 592 N N . LEU A 1 70 ? -12.545 -6.061 41.136 1.00 86.94 70 LEU A N 1
ATOM 593 C CA . LEU A 1 70 ? -11.106 -5.805 41.029 1.00 86.94 70 LEU A CA 1
ATOM 594 C C . LEU A 1 70 ? -10.451 -6.772 40.037 1.00 86.94 70 LEU A C 1
ATOM 596 O O . LEU A 1 70 ? -9.859 -6.317 39.064 1.00 86.94 70 LEU A O 1
ATOM 600 N N . ARG A 1 71 ? -10.697 -8.083 40.169 1.00 87.75 71 ARG A N 1
ATOM 601 C CA . ARG A 1 71 ? -10.205 -9.089 39.206 1.00 87.75 71 ARG A CA 1
ATOM 602 C C . ARG A 1 71 ? -10.685 -8.830 37.774 1.00 87.75 71 ARG A C 1
ATOM 604 O O . ARG A 1 71 ? -9.930 -9.015 36.827 1.00 87.75 71 ARG A O 1
ATOM 611 N N . ARG A 1 72 ? -11.936 -8.389 37.588 1.00 87.38 72 ARG A N 1
ATOM 612 C CA . ARG A 1 72 ? -12.467 -8.021 36.259 1.00 87.38 72 ARG A CA 1
ATOM 613 C C . ARG A 1 72 ? -11.829 -6.752 35.700 1.00 87.38 72 ARG A C 1
ATOM 615 O O . ARG A 1 72 ? -11.702 -6.646 34.489 1.00 87.38 72 ARG A O 1
ATOM 622 N N . MET A 1 73 ? -11.480 -5.790 36.553 1.00 80.62 73 MET A N 1
ATOM 623 C CA . MET A 1 73 ? -10.782 -4.568 36.148 1.00 80.62 73 MET A CA 1
ATOM 624 C C . MET A 1 73 ? -9.333 -4.857 35.751 1.00 80.62 73 MET A C 1
ATOM 626 O O . MET A 1 73 ? -8.889 -4.319 34.746 1.00 80.62 73 MET A O 1
ATOM 630 N N . GLU A 1 74 ? -8.640 -5.745 36.468 1.00 79.88 74 GLU A N 1
ATOM 631 C CA . GLU A 1 74 ? -7.282 -6.205 36.130 1.00 79.88 74 GLU A CA 1
ATOM 632 C C . GLU A 1 74 ? -7.242 -6.999 34.818 1.00 79.88 74 GLU A C 1
ATOM 634 O O . GLU A 1 74 ? -6.317 -6.850 34.028 1.00 79.88 74 GLU A O 1
ATOM 639 N N . GLN A 1 75 ? -8.265 -7.821 34.561 1.00 82.44 75 GLN A N 1
ATOM 640 C CA . GLN A 1 75 ? -8.406 -8.553 33.298 1.00 82.44 75 GLN A CA 1
ATOM 641 C C . GLN A 1 75 ? -8.993 -7.709 32.164 1.00 82.44 75 GLN A C 1
ATOM 643 O O . GLN A 1 75 ? -9.066 -8.179 31.027 1.00 82.44 75 GLN A O 1
ATOM 648 N N . ARG A 1 76 ? -9.449 -6.481 32.443 1.00 78.38 76 ARG A N 1
ATOM 649 C CA . ARG A 1 76 ? -9.953 -5.597 31.398 1.00 78.38 76 ARG A CA 1
ATOM 650 C C . ARG A 1 76 ? -8.741 -5.179 30.566 1.00 78.38 76 ARG A C 1
ATOM 652 O O . ARG A 1 76 ? -7.849 -4.538 31.122 1.00 78.38 76 ARG A O 1
ATOM 659 N N . PRO A 1 77 ? -8.677 -5.521 29.267 1.00 73.06 77 PRO A N 1
ATOM 660 C CA . PRO A 1 77 ? -7.601 -5.019 28.431 1.00 73.06 77 PRO A CA 1
ATOM 661 C C . PRO A 1 77 ? -7.607 -3.492 28.544 1.00 73.06 77 PRO A C 1
ATOM 663 O O . PRO A 1 77 ? -8.679 -2.874 28.507 1.00 73.06 77 PRO A O 1
ATOM 666 N N . GLY A 1 78 ? -6.430 -2.896 28.764 1.00 73.81 78 GLY A N 1
ATOM 667 C CA . GLY A 1 78 ? -6.278 -1.442 28.799 1.00 73.81 78 GLY A CA 1
ATOM 668 C C . GLY A 1 78 ? -6.841 -0.801 27.528 1.00 73.81 78 GLY A C 1
ATOM 669 O O . GLY A 1 78 ? -7.152 -1.500 26.562 1.00 73.81 78 GLY A O 1
ATOM 670 N N . GLN A 1 79 ? -6.981 0.529 27.504 1.00 65.62 79 GLN A N 1
ATOM 671 C CA . GLN A 1 79 ? -7.295 1.217 26.249 1.00 65.62 79 GLN A CA 1
ATOM 672 C C . GLN A 1 79 ? -6.235 0.826 25.214 1.00 65.62 79 GLN A C 1
ATOM 674 O O . GLN A 1 79 ? -5.077 1.224 25.318 1.00 65.62 79 GLN A O 1
ATOM 679 N N . VAL A 1 80 ? -6.628 -0.025 24.265 1.00 62.25 80 VAL A N 1
ATOM 680 C CA . VAL A 1 80 ? -5.776 -0.447 23.160 1.00 62.25 80 VAL A CA 1
ATOM 681 C C . VAL A 1 80 ? -5.455 0.827 22.397 1.00 62.25 80 VAL A C 1
ATOM 683 O O . VAL A 1 80 ? -6.377 1.517 21.958 1.00 62.25 80 VAL A O 1
ATOM 686 N N . ALA A 1 81 ? -4.168 1.169 22.298 1.00 60.88 81 ALA A N 1
ATOM 687 C CA . ALA A 1 81 ? -3.731 2.256 21.438 1.00 60.88 81 ALA A CA 1
ATOM 688 C C . ALA A 1 81 ? -4.374 2.034 20.067 1.00 60.88 81 ALA A C 1
ATOM 690 O O . ALA A 1 81 ? -4.244 0.944 19.503 1.00 60.88 81 ALA A O 1
ATOM 691 N N . VAL A 1 82 ? -5.139 3.021 19.589 1.00 59.62 82 VAL A N 1
ATOM 692 C CA . VAL A 1 82 ? -5.781 2.937 18.276 1.00 59.62 82 VAL A CA 1
ATOM 693 C C . VAL A 1 82 ? -4.671 2.606 17.279 1.00 59.62 82 VAL A C 1
ATOM 695 O O . VAL A 1 82 ? -3.697 3.363 17.226 1.00 59.62 82 VAL A O 1
ATOM 698 N N . PRO A 1 83 ? -4.751 1.468 16.564 1.00 63.44 83 PRO A N 1
ATOM 699 C CA . PRO A 1 83 ? -3.704 1.080 15.637 1.00 63.44 83 PRO A CA 1
ATOM 700 C C . PRO A 1 83 ? -3.471 2.220 14.655 1.00 63.44 83 PRO A C 1
ATOM 702 O O . PRO A 1 83 ? -4.432 2.784 14.128 1.00 63.44 83 PRO A O 1
ATOM 705 N N . GLU A 1 84 ? -2.206 2.573 14.450 1.00 66.75 84 GLU A N 1
ATOM 706 C CA . GLU A 1 84 ? -1.819 3.619 13.512 1.00 66.75 84 GLU A CA 1
ATOM 707 C C . GLU A 1 84 ? -2.466 3.331 12.148 1.00 66.75 84 GLU A C 1
ATOM 709 O O . GLU A 1 84 ? -2.356 2.217 11.625 1.00 66.75 84 GLU A O 1
ATOM 714 N N . GLU A 1 85 ? -3.201 4.301 11.594 1.00 75.62 85 GLU A N 1
ATOM 715 C CA . GLU A 1 85 ? -3.918 4.091 10.338 1.00 75.62 85 GLU A CA 1
ATOM 716 C C . GLU A 1 85 ? -2.929 3.712 9.228 1.00 75.62 85 GLU A C 1
ATOM 718 O O . GLU A 1 85 ? -1.991 4.450 8.907 1.00 75.62 85 GLU A O 1
ATOM 723 N N . HIS A 1 86 ? -3.139 2.547 8.615 1.00 83.44 86 HIS A N 1
ATOM 724 C CA . HIS A 1 86 ? -2.301 2.099 7.513 1.00 83.44 86 HIS A CA 1
ATOM 725 C C . HIS A 1 86 ? -2.469 3.025 6.300 1.00 83.44 86 HIS A C 1
ATOM 727 O O . HIS A 1 86 ? -3.576 3.255 5.814 1.00 83.44 86 HIS A O 1
ATOM 733 N N . LYS A 1 87 ? -1.347 3.521 5.767 1.00 91.25 87 LYS A N 1
ATOM 734 C CA . LYS A 1 87 ? -1.315 4.484 4.647 1.00 91.25 87 LYS A CA 1
ATOM 735 C C . LYS A 1 87 ? -1.209 3.822 3.269 1.00 91.25 87 LYS A C 1
ATOM 737 O O . LYS A 1 87 ? -1.388 4.485 2.247 1.00 91.25 87 LYS A O 1
ATOM 742 N N . LEU A 1 88 ? -0.926 2.521 3.226 1.00 95.12 88 LEU A N 1
ATOM 743 C CA . LEU A 1 88 ? -0.640 1.764 2.011 1.00 95.12 88 LEU A CA 1
ATOM 744 C C . LEU A 1 88 ? -1.452 0.470 1.964 1.00 95.12 88 LEU A C 1
ATOM 746 O O . LEU A 1 88 ? -1.451 -0.297 2.922 1.00 95.12 88 LEU A O 1
ATOM 750 N N . ALA A 1 89 ? -2.066 0.188 0.818 1.00 96.38 89 ALA A N 1
ATOM 751 C CA . ALA A 1 89 ? -2.632 -1.115 0.502 1.00 96.38 89 ALA A CA 1
ATOM 752 C C . ALA A 1 89 ? -1.906 -1.747 -0.686 1.00 96.38 89 ALA A C 1
ATOM 754 O O . ALA A 1 89 ? -1.509 -1.070 -1.638 1.00 96.38 89 ALA A O 1
ATOM 755 N N . PHE A 1 90 ? -1.779 -3.068 -0.647 1.00 97.12 90 PHE A N 1
ATOM 756 C CA . PHE A 1 90 ? -1.435 -3.876 -1.803 1.00 97.12 90 PHE A CA 1
ATOM 757 C C . PHE A 1 90 ? -2.691 -4.570 -2.311 1.00 97.12 90 PHE A C 1
ATOM 759 O O . PHE A 1 90 ? -3.429 -5.178 -1.539 1.00 97.12 90 PHE A O 1
ATOM 766 N N . VAL A 1 91 ? -2.940 -4.441 -3.607 1.00 97.06 91 VAL A N 1
ATOM 767 C CA . VAL A 1 91 ? -4.215 -4.771 -4.232 1.00 97.06 91 VAL A CA 1
ATOM 768 C C . VAL A 1 91 ? -3.957 -5.775 -5.342 1.00 97.06 91 VAL A C 1
ATOM 770 O O . VAL A 1 91 ? -3.187 -5.479 -6.249 1.00 97.06 91 VAL A O 1
ATOM 773 N N . VAL A 1 92 ? -4.590 -6.947 -5.288 1.00 96.19 92 VAL A N 1
ATOM 774 C CA . VAL A 1 92 ? -4.394 -8.058 -6.227 1.00 96.19 92 VAL A CA 1
ATOM 775 C C . VAL A 1 92 ? -5.721 -8.485 -6.828 1.00 96.19 92 VAL A C 1
ATOM 777 O O . VAL A 1 92 ? -6.679 -8.794 -6.124 1.00 96.19 92 VAL A O 1
ATOM 780 N N . ARG A 1 93 ? -5.768 -8.580 -8.155 1.00 95.19 93 ARG A N 1
ATOM 781 C CA . ARG A 1 93 ? -6.941 -9.112 -8.850 1.00 95.19 93 ARG A CA 1
ATOM 782 C C . ARG A 1 93 ? -6.975 -10.638 -8.795 1.00 95.19 93 ARG A C 1
ATOM 784 O O . ARG A 1 93 ? -6.031 -11.283 -9.247 1.00 9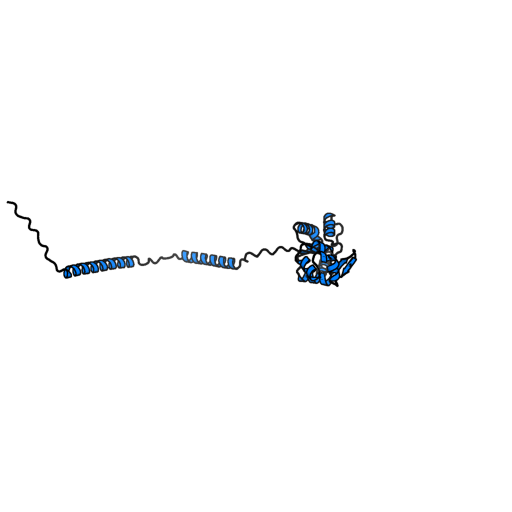5.19 93 ARG A O 1
ATOM 791 N N . ILE A 1 94 ? -8.089 -11.198 -8.324 1.00 92.81 94 ILE A N 1
ATOM 792 C CA . ILE A 1 94 ? -8.256 -12.651 -8.140 1.00 92.81 94 ILE A CA 1
ATOM 793 C C . ILE A 1 94 ? -9.201 -13.259 -9.172 1.00 92.81 94 ILE A C 1
ATOM 795 O O . ILE A 1 94 ? -8.996 -14.400 -9.576 1.00 92.81 94 ILE A O 1
ATOM 799 N N . THR A 1 95 ? -10.222 -12.528 -9.617 1.00 90.19 95 THR A N 1
ATOM 800 C CA . THR A 1 95 ? -11.259 -13.086 -10.494 1.00 90.19 95 THR A CA 1
ATOM 801 C C . THR A 1 95 ? -11.220 -12.500 -11.905 1.00 90.19 95 THR A C 1
ATOM 803 O O . THR A 1 95 ? -10.663 -11.426 -12.187 1.00 90.19 95 THR A O 1
ATOM 806 N N . GLU A 1 96 ? -11.796 -13.252 -12.842 1.00 89.31 96 GLU A N 1
ATOM 807 C CA . GLU A 1 96 ? -12.071 -12.760 -14.185 1.00 89.31 96 GLU A CA 1
ATOM 808 C C . GLU A 1 96 ? -13.249 -11.785 -14.169 1.00 89.31 96 GLU A C 1
ATOM 810 O O . GLU A 1 96 ? -14.170 -11.892 -13.367 1.00 89.31 96 GLU A O 1
ATOM 815 N N . ILE A 1 97 ? -13.212 -10.816 -15.079 1.00 87.12 97 ILE A N 1
ATOM 816 C CA . ILE A 1 97 ? -14.168 -9.711 -15.119 1.00 87.12 97 ILE A CA 1
ATOM 817 C C . ILE A 1 97 ? -14.965 -9.852 -16.417 1.00 87.12 97 ILE A C 1
ATOM 819 O O . ILE A 1 97 ? -14.697 -9.163 -17.403 1.00 87.12 97 ILE A O 1
ATOM 823 N N . LYS A 1 98 ? -15.904 -10.800 -16.444 1.00 88.62 98 LYS A N 1
ATOM 824 C CA . LYS A 1 98 ? -16.844 -11.000 -17.558 1.00 88.62 98 LYS A CA 1
ATOM 825 C C . LYS A 1 98 ? -18.215 -10.459 -17.142 1.00 88.62 98 LYS A C 1
ATOM 827 O O . LYS A 1 98 ? -18.656 -10.722 -16.032 1.00 88.62 98 LYS A O 1
ATOM 832 N N . GLY A 1 99 ? -18.848 -9.648 -17.993 1.00 87.88 99 GLY A N 1
ATOM 833 C CA . GLY A 1 99 ? -20.205 -9.128 -17.750 1.00 87.88 99 GLY A CA 1
ATOM 834 C C . GLY A 1 99 ? -20.369 -8.119 -16.601 1.00 87.88 99 GLY A C 1
ATOM 835 O O . GLY A 1 99 ? -21.490 -7.874 -16.174 1.00 87.88 99 GLY A O 1
ATOM 836 N N . VAL A 1 100 ? -19.291 -7.523 -16.078 1.00 92.56 100 VAL A N 1
ATOM 837 C CA . VAL A 1 100 ? -19.407 -6.570 -14.955 1.00 92.56 100 VAL A CA 1
ATOM 838 C C . VAL A 1 100 ? -19.914 -5.195 -15.387 1.00 92.56 100 VAL A C 1
ATOM 840 O O . VAL A 1 100 ? -19.698 -4.760 -16.523 1.00 92.56 100 VAL A O 1
ATOM 843 N N . SER A 1 101 ? -20.478 -4.458 -14.428 1.00 94.56 101 SER A N 1
ATOM 844 C CA . SER A 1 101 ? -20.886 -3.066 -14.621 1.00 94.56 101 SER A CA 1
ATOM 845 C C . SER A 1 101 ? -19.720 -2.167 -15.060 1.00 94.56 101 SER A C 1
ATOM 847 O O . SER A 1 101 ? -18.570 -2.328 -14.633 1.00 94.56 101 SER A O 1
ATOM 849 N N . MET A 1 102 ? -20.017 -1.151 -15.879 1.00 95.00 102 MET A N 1
ATOM 850 C CA . MET A 1 102 ? -19.003 -0.191 -16.339 1.00 95.00 102 MET A CA 1
ATOM 851 C C . MET A 1 102 ? -18.284 0.517 -15.185 1.00 95.00 102 MET A C 1
ATOM 853 O O . MET A 1 102 ? -17.103 0.838 -15.301 1.00 95.00 102 MET A O 1
ATOM 857 N N . ARG A 1 103 ? -18.970 0.730 -14.055 1.00 94.75 103 ARG A N 1
ATOM 858 C CA . ARG A 1 103 ? -18.390 1.358 -12.863 1.00 94.75 103 ARG A CA 1
ATOM 859 C C . ARG A 1 103 ? -17.243 0.524 -12.289 1.00 94.75 103 ARG A C 1
ATOM 861 O O . ARG A 1 103 ? -16.166 1.064 -12.059 1.00 94.75 103 ARG A O 1
ATOM 868 N N . VAL A 1 104 ? -17.451 -0.781 -12.114 1.00 95.00 104 VAL A N 1
ATOM 869 C CA . VAL A 1 104 ? -16.424 -1.711 -11.612 1.00 95.00 104 VAL A CA 1
ATOM 870 C C . VAL A 1 104 ? -15.263 -1.806 -12.601 1.00 95.00 104 VAL A C 1
ATOM 872 O O . VAL A 1 104 ? -14.104 -1.684 -12.205 1.00 95.00 104 VAL A O 1
ATOM 875 N N . ARG A 1 105 ? -15.565 -1.946 -13.900 1.00 94.94 105 ARG A N 1
ATOM 876 C CA . ARG A 1 105 ? -14.548 -2.019 -14.959 1.00 94.94 105 ARG A CA 1
ATOM 877 C C . ARG A 1 105 ? -13.633 -0.790 -14.956 1.00 94.94 105 ARG A C 1
ATOM 879 O O . ARG A 1 105 ? -12.415 -0.951 -14.937 1.00 94.94 105 ARG A O 1
ATOM 886 N N . LYS A 1 106 ? -14.208 0.417 -14.887 1.00 95.38 106 LYS A N 1
ATOM 887 C CA . LYS A 1 106 ? -13.444 1.673 -14.822 1.00 95.38 106 LYS A CA 1
ATOM 888 C C . LYS A 1 106 ? -12.541 1.737 -13.590 1.00 95.38 106 LYS A C 1
ATOM 890 O O . LYS A 1 106 ? -11.387 2.129 -13.714 1.00 95.38 106 LYS A O 1
ATOM 895 N N . VAL A 1 107 ? -13.020 1.322 -12.412 1.00 95.94 107 VAL A N 1
ATOM 896 C CA . VAL A 1 107 ? -12.184 1.309 -11.195 1.00 95.94 107 VAL A CA 1
ATOM 897 C C . VAL A 1 107 ? -11.014 0.334 -11.338 1.00 95.94 107 VAL A C 1
ATOM 899 O O . VAL A 1 107 ? -9.887 0.671 -10.988 1.00 95.94 107 VAL A O 1
ATOM 902 N N . ILE A 1 108 ? -11.241 -0.851 -11.901 1.00 95.44 108 ILE A N 1
ATOM 903 C CA . ILE A 1 108 ? -10.179 -1.844 -12.106 1.00 95.44 108 ILE A CA 1
ATOM 904 C C . ILE A 1 108 ? -9.134 -1.363 -13.124 1.00 95.44 108 ILE A C 1
ATOM 906 O O . ILE A 1 108 ? -7.932 -1.578 -12.937 1.00 95.44 108 ILE A O 1
ATOM 910 N N . GLU A 1 109 ? -9.572 -0.670 -14.174 1.00 94.25 109 GLU A N 1
ATOM 911 C CA . GLU A 1 109 ? -8.680 -0.024 -15.137 1.00 94.25 109 GLU A CA 1
ATOM 912 C C . GLU A 1 109 ? -7.855 1.098 -14.496 1.00 94.25 109 GLU A C 1
ATOM 914 O O . GLU A 1 109 ? -6.646 1.150 -14.731 1.00 94.25 109 GLU A O 1
ATOM 919 N N . LEU A 1 110 ? -8.464 1.924 -13.634 1.00 94.62 110 LEU A N 1
ATOM 920 C CA . LEU A 1 110 ? -7.769 2.958 -12.854 1.00 94.62 110 LEU A CA 1
ATOM 921 C C . LEU A 1 110 ? -6.708 2.360 -11.920 1.00 94.62 110 LEU A C 1
ATOM 923 O O . LEU A 1 110 ? -5.610 2.899 -11.812 1.00 94.62 110 LEU A O 1
ATOM 927 N N . LEU A 1 111 ? -6.998 1.215 -11.295 1.00 94.81 111 LEU A N 1
ATOM 928 C CA . LEU A 1 111 ? -6.046 0.473 -10.456 1.00 94.81 111 LEU A CA 1
ATOM 929 C C . LEU A 1 111 ? -4.964 -0.265 -11.263 1.00 94.81 111 LEU A C 1
ATOM 931 O O . LEU A 1 111 ? -4.015 -0.797 -10.683 1.00 94.81 111 LEU A O 1
ATOM 935 N N . ARG A 1 112 ? -5.081 -0.271 -12.600 1.00 95.12 112 ARG A N 1
ATOM 936 C CA . ARG A 1 112 ? -4.163 -0.905 -13.563 1.00 95.12 112 ARG A CA 1
ATOM 937 C C . ARG A 1 112 ? -4.136 -2.438 -13.476 1.00 95.12 112 ARG A C 1
ATOM 939 O O . ARG A 1 112 ? -3.189 -3.076 -13.937 1.00 95.12 112 ARG A O 1
ATOM 946 N N . LEU A 1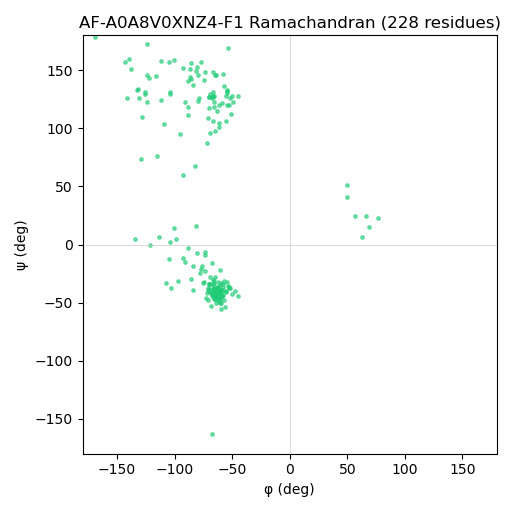 113 ? -5.209 -3.049 -12.971 1.00 94.81 113 LEU A N 1
ATOM 947 C CA . LEU A 1 113 ? -5.332 -4.497 -12.745 1.00 94.81 113 LEU A CA 1
ATOM 948 C C . LEU A 1 113 ? -5.970 -5.222 -13.945 1.00 94.81 113 LEU A C 1
ATOM 950 O O . LEU A 1 113 ? -7.034 -5.841 -13.859 1.00 94.81 113 LEU A O 1
ATOM 954 N N . ARG A 1 114 ? -5.325 -5.125 -15.115 1.00 91.56 114 ARG A N 1
ATOM 955 C CA . ARG A 1 114 ? -5.879 -5.633 -16.389 1.00 91.56 114 ARG A CA 1
ATOM 956 C C . ARG A 1 114 ? -5.841 -7.153 -16.538 1.00 91.56 114 ARG A C 1
ATOM 958 O O . ARG A 1 114 ? -6.729 -7.705 -17.184 1.00 91.56 114 ARG A O 1
ATOM 965 N N . LYS A 1 115 ? -4.838 -7.823 -15.969 1.00 92.88 115 LYS A N 1
ATOM 966 C CA . LYS A 1 115 ? -4.699 -9.287 -16.025 1.00 92.88 115 LYS A CA 1
ATOM 967 C C . LYS A 1 115 ? -5.078 -9.898 -14.672 1.00 92.88 115 LYS A C 1
ATOM 969 O O . LYS A 1 115 ? -5.055 -9.218 -13.651 1.00 92.88 115 LYS A O 1
ATOM 974 N N . ILE A 1 116 ? -5.454 -11.173 -14.660 1.00 93.25 116 ILE A N 1
ATOM 975 C CA . ILE A 1 116 ? -5.643 -11.915 -13.408 1.00 93.25 116 ILE A CA 1
ATOM 976 C C . ILE A 1 116 ? -4.292 -12.083 -12.694 1.00 93.25 116 ILE A C 1
ATOM 978 O O . ILE A 1 116 ? -3.250 -12.117 -13.350 1.00 93.25 116 ILE A O 1
ATOM 982 N N . PHE A 1 117 ? -4.303 -12.125 -11.362 1.00 94.06 117 PHE A N 1
ATOM 983 C CA . PHE A 1 117 ? -3.105 -12.196 -10.518 1.00 94.06 117 PHE A CA 1
ATOM 984 C C . PHE A 1 117 ? -2.100 -11.061 -10.747 1.00 94.06 117 PHE A C 1
ATOM 986 O O . PHE A 1 117 ? -0.916 -11.203 -10.458 1.00 94.06 117 PHE A O 1
ATOM 993 N N . THR A 1 118 ? -2.547 -9.905 -11.242 1.00 95.44 118 THR A N 1
ATOM 994 C CA . THR A 1 118 ? -1.726 -8.691 -11.171 1.00 95.44 118 THR A CA 1
ATOM 995 C C . THR A 1 118 ? -1.943 -7.978 -9.853 1.00 95.44 118 THR A C 1
ATOM 997 O O . THR A 1 118 ? -3.076 -7.961 -9.369 1.00 95.44 118 THR A O 1
ATOM 1000 N N . GLY A 1 119 ? -0.882 -7.382 -9.312 1.00 96.56 119 GLY A N 1
ATOM 1001 C CA . GLY A 1 119 ? -0.923 -6.577 -8.100 1.00 96.56 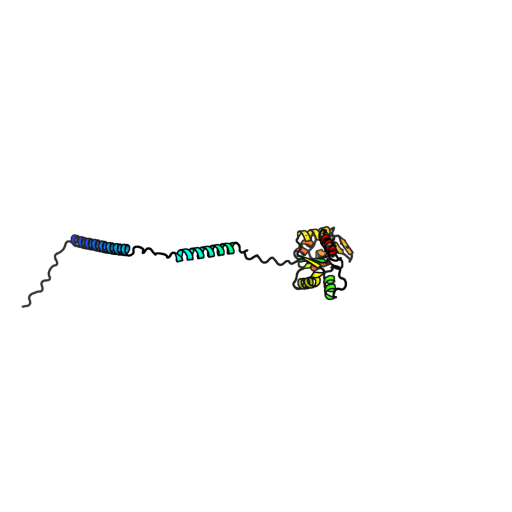119 GLY A CA 1
ATOM 1002 C C . GLY A 1 119 ? -0.377 -5.163 -8.289 1.00 96.56 119 GLY A C 1
ATOM 1003 O O . GLY A 1 119 ? 0.560 -4.950 -9.060 1.00 96.56 119 GLY A O 1
ATOM 1004 N N . THR A 1 120 ? -0.947 -4.195 -7.576 1.00 97.00 120 THR A N 1
ATOM 1005 C CA . THR A 1 120 ? -0.477 -2.803 -7.528 1.00 97.00 120 THR A CA 1
ATOM 1006 C C . THR A 1 120 ? -0.522 -2.254 -6.104 1.00 97.00 120 THR A C 1
ATOM 1008 O O . THR A 1 120 ? -1.330 -2.674 -5.277 1.00 97.00 120 THR A O 1
ATOM 1011 N N . PHE A 1 121 ? 0.377 -1.314 -5.810 1.00 97.38 121 PHE A N 1
ATOM 1012 C CA . PHE A 1 121 ? 0.344 -0.536 -4.575 1.00 97.38 121 PHE A CA 1
ATOM 1013 C C . PHE A 1 121 ? -0.613 0.648 -4.726 1.00 97.38 121 PHE A C 1
ATOM 1015 O O . PHE A 1 121 ? -0.606 1.328 -5.754 1.00 97.38 121 PHE A O 1
ATOM 1022 N N . VAL A 1 122 ? -1.417 0.901 -3.696 1.00 96.31 122 VAL A N 1
ATOM 1023 C CA . VAL A 1 122 ? -2.402 1.985 -3.653 1.00 96.31 122 VAL A CA 1
ATOM 1024 C C . VAL A 1 122 ? -2.246 2.747 -2.347 1.00 96.31 122 VAL A C 1
ATOM 1026 O O . VAL A 1 122 ? -2.309 2.165 -1.265 1.00 96.31 122 VAL A O 1
ATOM 1029 N N . LYS A 1 123 ? -2.071 4.065 -2.450 1.00 95.50 123 LYS A N 1
ATOM 1030 C CA . LYS A 1 123 ? -2.084 4.961 -1.295 1.00 95.50 123 LYS A CA 1
ATOM 1031 C C . LYS A 1 123 ? -3.501 5.060 -0.750 1.00 95.50 123 LYS A C 1
ATOM 1033 O O . LYS A 1 123 ? -4.432 5.377 -1.495 1.00 95.50 123 LYS A O 1
ATOM 1038 N N . LEU A 1 124 ? -3.642 4.807 0.543 1.00 94.38 124 LEU A N 1
ATOM 1039 C CA . LEU A 1 124 ? -4.924 4.831 1.217 1.00 94.38 124 LEU A CA 1
ATOM 1040 C C . LEU A 1 124 ? -5.337 6.269 1.528 1.00 94.38 124 LEU A C 1
ATOM 1042 O O . LEU A 1 124 ? -4.637 7.054 2.157 1.00 94.38 124 LEU A O 1
ATOM 1046 N N . SER A 1 125 ? -6.512 6.592 1.022 1.00 93.00 125 SER A N 1
ATOM 1047 C CA . SER A 1 125 ? -7.302 7.790 1.254 1.00 93.00 125 SER A CA 1
ATOM 1048 C C . SER A 1 125 ? -8.776 7.385 1.379 1.00 93.00 125 SER A C 1
ATOM 1050 O O . SER A 1 125 ? -9.167 6.336 0.845 1.00 93.00 125 SER A O 1
ATOM 1052 N N . PRO A 1 126 ? -9.641 8.217 1.983 1.00 92.25 126 PRO A N 1
ATOM 1053 C CA . PRO A 1 126 ? -11.072 7.924 2.083 1.00 92.25 126 PRO A CA 1
ATOM 1054 C C . PRO A 1 126 ? -11.735 7.628 0.725 1.00 92.25 126 PRO A C 1
ATOM 1056 O O . PRO A 1 126 ? -12.651 6.811 0.635 1.00 92.25 126 PRO A O 1
ATOM 1059 N N . LEU A 1 127 ? -11.249 8.254 -0.352 1.00 92.88 127 LEU A N 1
ATOM 1060 C CA . LEU A 1 127 ? -11.724 8.014 -1.718 1.00 92.88 127 LEU A CA 1
ATOM 1061 C C . LEU A 1 127 ? -11.262 6.657 -2.253 1.00 92.88 127 LEU A C 1
ATOM 1063 O O . LEU A 1 127 ? -12.072 5.902 -2.789 1.00 92.88 127 LEU A O 1
ATOM 1067 N N . SER A 1 128 ? -9.983 6.322 -2.070 1.00 94.19 128 SER A N 1
ATOM 1068 C CA . SER A 1 128 ? -9.452 5.022 -2.494 1.00 94.19 128 SER A CA 1
ATOM 1069 C C . SER A 1 128 ? -10.129 3.861 -1.756 1.00 94.19 128 SER A C 1
ATOM 1071 O O . SER A 1 128 ? -10.442 2.859 -2.383 1.00 94.19 128 SER A O 1
ATOM 1073 N N . LEU A 1 129 ? -10.469 4.019 -0.469 1.00 94.25 129 LEU A N 1
ATOM 1074 C CA . LEU A 1 129 ? -11.215 3.014 0.292 1.00 94.25 129 LEU A CA 1
ATOM 1075 C C . LEU A 1 129 ? -12.620 2.803 -0.276 1.00 94.25 129 LEU A C 1
ATOM 1077 O O . LEU A 1 129 ? -13.049 1.666 -0.452 1.00 94.25 129 LEU A O 1
ATOM 1081 N N . LYS A 1 130 ? -13.329 3.882 -0.633 1.00 94.62 130 LYS A N 1
ATOM 1082 C CA . LYS A 1 130 ? -14.627 3.775 -1.322 1.00 94.62 130 LYS A CA 1
ATOM 1083 C C . LYS A 1 130 ? -14.491 3.075 -2.677 1.00 94.62 130 LYS A C 1
ATOM 1085 O O . LYS A 1 130 ? -15.351 2.273 -3.024 1.00 94.62 130 LYS A O 1
ATOM 1090 N N . MET A 1 131 ? -13.423 3.352 -3.429 1.00 95.38 131 MET A N 1
ATOM 1091 C CA . MET A 1 131 ? -13.138 2.651 -4.685 1.00 95.38 131 MET A CA 1
ATOM 1092 C C . MET A 1 131 ? -12.873 1.161 -4.460 1.00 95.38 131 MET A C 1
ATOM 1094 O O . MET A 1 131 ? -13.449 0.343 -5.172 1.00 95.38 131 MET A O 1
ATOM 1098 N N . LEU A 1 132 ? -12.056 0.810 -3.463 1.00 95.88 132 LEU A N 1
ATOM 1099 C CA . LEU A 1 132 ? -11.732 -0.575 -3.120 1.00 95.88 132 LEU A CA 1
ATOM 1100 C C . LEU A 1 132 ? -12.975 -1.364 -2.702 1.00 95.88 132 LEU A C 1
ATOM 1102 O O . LEU A 1 132 ? -13.152 -2.479 -3.177 1.00 95.88 132 LEU A O 1
ATOM 1106 N N . ARG A 1 133 ? -13.895 -0.760 -1.939 1.00 95.06 133 ARG A N 1
ATOM 1107 C CA . ARG A 1 133 ? -15.194 -1.371 -1.588 1.00 95.06 133 ARG A CA 1
ATOM 1108 C C . ARG A 1 133 ? -16.057 -1.716 -2.808 1.00 95.06 133 ARG A C 1
ATOM 1110 O O . ARG A 1 133 ? -16.782 -2.698 -2.789 1.00 95.06 133 ARG A O 1
ATOM 1117 N N . ILE A 1 134 ? -15.983 -0.935 -3.891 1.00 94.06 134 ILE A N 1
ATOM 1118 C CA . ILE A 1 134 ? -16.743 -1.221 -5.126 1.00 94.06 134 ILE A CA 1
ATOM 1119 C C . ILE A 1 134 ? -16.191 -2.461 -5.846 1.00 94.06 134 ILE A C 1
ATOM 1121 O O . ILE A 1 134 ? -16.946 -3.184 -6.492 1.00 94.06 134 ILE A O 1
ATOM 1125 N N . VAL A 1 135 ? -14.875 -2.685 -5.779 1.00 95.38 135 VAL A N 1
ATOM 1126 C CA . VAL A 1 135 ? -14.181 -3.766 -6.508 1.00 95.38 135 VAL A CA 1
ATOM 1127 C C . VAL A 1 135 ? -13.801 -4.956 -5.631 1.00 95.38 135 VAL A C 1
ATOM 1129 O O . VAL A 1 135 ? -13.226 -5.914 -6.140 1.00 95.38 135 VAL A O 1
ATOM 1132 N N . GLU A 1 136 ? -14.161 -4.915 -4.350 1.00 93.25 136 GLU A N 1
ATOM 1133 C CA . GLU A 1 136 ? -13.936 -5.949 -3.338 1.00 93.25 136 GLU A CA 1
ATOM 1134 C C . GLU A 1 136 ? -14.261 -7.381 -3.805 1.00 93.25 136 GLU A C 1
ATOM 1136 O O . GLU A 1 136 ? -13.410 -8.250 -3.625 1.00 93.25 136 GLU A O 1
ATOM 1141 N N . PRO A 1 137 ? -15.379 -7.671 -4.509 1.00 93.38 137 PRO A N 1
ATOM 1142 C CA . PRO A 1 137 ? -15.641 -9.040 -4.969 1.00 93.38 137 PRO A CA 1
ATOM 1143 C C . PRO A 1 137 ? -14.667 -9.543 -6.050 1.00 93.38 137 PRO A C 1
ATOM 1145 O O . PRO A 1 137 ? -14.600 -10.745 -6.305 1.00 93.38 137 PRO A O 1
ATOM 1148 N N . TYR A 1 138 ? -13.913 -8.655 -6.709 1.00 93.69 138 TYR A N 1
ATOM 1149 C CA . TYR A 1 138 ? -12.986 -9.022 -7.789 1.00 93.69 138 TYR A CA 1
ATOM 1150 C C . TYR A 1 138 ? -11.508 -9.001 -7.382 1.00 93.69 138 TYR A C 1
ATOM 1152 O O . TYR A 1 138 ? -10.626 -9.473 -8.115 1.00 93.69 138 TYR A O 1
ATOM 1160 N N . VAL A 1 139 ? -11.225 -8.416 -6.224 1.00 95.00 139 VAL A N 1
ATOM 1161 C CA . VAL A 1 139 ? -9.895 -7.981 -5.826 1.00 95.00 139 VAL A CA 1
ATOM 1162 C C . VAL A 1 139 ? -9.709 -8.263 -4.342 1.00 95.00 139 VAL A C 1
ATOM 1164 O O . VAL A 1 139 ? -10.469 -7.759 -3.526 1.00 95.00 139 VAL A O 1
ATOM 1167 N N . ALA A 1 140 ? -8.648 -8.984 -3.981 1.00 95.31 140 ALA A N 1
ATOM 1168 C CA . ALA A 1 140 ? -8.192 -8.987 -2.595 1.00 95.31 140 ALA A CA 1
ATOM 1169 C C . ALA A 1 140 ? -7.205 -7.852 -2.386 1.00 95.31 140 ALA A C 1
ATOM 1171 O O . ALA A 1 140 ? -6.336 -7.596 -3.222 1.00 95.31 140 ALA A O 1
ATOM 1172 N N . TRP A 1 141 ? -7.302 -7.202 -1.240 1.00 95.88 141 TRP A N 1
ATOM 1173 C CA . TRP A 1 141 ? -6.354 -6.184 -0.843 1.00 95.88 141 TRP A CA 1
ATOM 1174 C C . TRP A 1 141 ? -6.092 -6.262 0.655 1.00 95.88 141 TRP A C 1
ATOM 1176 O O . TRP A 1 141 ? -6.890 -6.804 1.415 1.00 95.88 141 TRP A O 1
ATOM 1186 N N . GLY A 1 142 ? -4.941 -5.747 1.067 1.00 94.62 142 GLY A N 1
ATOM 1187 C CA . GLY A 1 142 ? -4.532 -5.720 2.464 1.00 94.62 142 GLY A CA 1
ATOM 1188 C C . GLY A 1 142 ? -3.307 -4.843 2.668 1.00 94.62 142 GLY A C 1
ATOM 1189 O O . GLY A 1 142 ? -2.765 -4.280 1.713 1.00 94.62 142 GLY A O 1
ATOM 1190 N N . TYR A 1 143 ? -2.872 -4.724 3.916 1.00 95.25 143 TYR A N 1
ATOM 1191 C CA . TYR A 1 143 ? -1.734 -3.889 4.289 1.00 95.25 143 TYR A CA 1
ATOM 1192 C C . TYR A 1 143 ? -0.435 -4.697 4.170 1.00 95.25 143 TYR A C 1
ATOM 1194 O O . TYR A 1 143 ? -0.293 -5.724 4.840 1.00 95.25 143 TYR A O 1
ATOM 1202 N N . PRO A 1 144 ? 0.511 -4.300 3.302 1.00 95.31 144 PRO A N 1
ATOM 1203 C CA . PRO A 1 144 ? 1.762 -5.026 3.154 1.00 95.31 144 PRO A CA 1
ATOM 1204 C C . PRO A 1 144 ? 2.744 -4.669 4.281 1.00 95.31 144 PRO A C 1
ATOM 1206 O O . PRO A 1 144 ? 2.823 -3.524 4.717 1.00 95.31 144 PRO A O 1
ATOM 1209 N N . ASN A 1 145 ? 3.552 -5.643 4.704 1.00 93.88 145 ASN A N 1
ATOM 1210 C CA . ASN A 1 145 ? 4.712 -5.400 5.565 1.00 93.88 145 ASN A CA 1
ATOM 1211 C C . ASN A 1 145 ? 5.899 -4.896 4.717 1.00 93.88 145 ASN A C 1
ATOM 1213 O O . ASN A 1 145 ? 6.018 -5.270 3.548 1.00 93.88 145 ASN A O 1
ATOM 1217 N N . LEU A 1 146 ? 6.822 -4.126 5.301 1.00 94.06 146 LEU A N 1
ATOM 1218 C CA . LEU A 1 146 ? 8.060 -3.665 4.663 1.00 94.06 146 LEU A CA 1
ATOM 1219 C C . LEU A 1 146 ? 8.838 -4.817 4.011 1.00 94.06 146 LEU A C 1
ATOM 1221 O O . LEU A 1 146 ? 9.290 -4.697 2.873 1.00 94.06 146 LEU A O 1
ATOM 1225 N N . LYS A 1 147 ? 8.930 -5.970 4.689 1.00 95.31 147 LYS A N 1
ATOM 1226 C CA . LYS A 1 147 ? 9.559 -7.177 4.126 1.00 95.31 147 LYS A CA 1
ATOM 1227 C C . LYS A 1 147 ? 8.865 -7.633 2.838 1.00 95.31 147 LYS A C 1
ATOM 1229 O O . LYS A 1 147 ? 9.532 -7.924 1.851 1.00 95.31 147 LYS A O 1
ATOM 1234 N N . SER A 1 148 ? 7.533 -7.651 2.827 1.00 94.94 148 SER A N 1
ATOM 1235 C CA . SER A 1 148 ? 6.741 -8.036 1.655 1.00 94.94 148 SER A CA 1
ATOM 1236 C C . SER A 1 148 ? 6.902 -7.040 0.506 1.00 94.94 148 SER A C 1
ATOM 1238 O O . SER A 1 148 ? 7.048 -7.467 -0.636 1.00 94.94 148 SER A O 1
ATOM 1240 N N . VAL A 1 149 ? 6.921 -5.733 0.796 1.00 96.25 149 VAL A N 1
ATOM 1241 C CA . VAL A 1 149 ? 7.163 -4.679 -0.206 1.00 96.25 149 VAL A CA 1
ATOM 1242 C C . VAL A 1 149 ? 8.544 -4.850 -0.839 1.00 96.25 149 VAL A C 1
ATOM 1244 O O . VAL A 1 149 ? 8.653 -4.932 -2.063 1.00 96.25 149 VAL A O 1
ATOM 1247 N N . ARG A 1 150 ? 9.580 -4.993 -0.005 1.00 96.38 150 ARG A N 1
ATOM 1248 C CA . ARG A 1 150 ? 10.964 -5.228 -0.431 1.00 96.38 150 ARG A CA 1
ATOM 1249 C C . ARG A 1 150 ? 11.079 -6.460 -1.322 1.00 96.38 150 ARG A C 1
ATOM 1251 O O . ARG A 1 150 ? 11.602 -6.372 -2.428 1.00 96.38 150 ARG A O 1
ATOM 1258 N N . GLU A 1 151 ? 10.583 -7.609 -0.866 1.00 95.75 151 GLU A N 1
ATOM 1259 C CA . GLU A 1 151 ? 10.669 -8.851 -1.636 1.00 95.75 151 GLU A CA 1
ATOM 1260 C C . GLU A 1 151 ? 9.918 -8.766 -2.965 1.00 95.75 151 GLU A C 1
ATOM 1262 O O . GLU A 1 151 ? 10.389 -9.303 -3.967 1.00 95.75 151 GLU A O 1
ATOM 1267 N N . LEU A 1 152 ? 8.766 -8.093 -2.991 1.00 95.62 152 LEU A N 1
ATOM 1268 C CA . LEU A 1 152 ? 7.981 -7.934 -4.207 1.00 95.62 152 LEU A CA 1
ATOM 1269 C C . LEU A 1 152 ? 8.725 -7.090 -5.247 1.00 95.62 152 LEU A C 1
ATOM 1271 O O . LEU A 1 152 ? 8.799 -7.483 -6.411 1.00 95.62 152 LEU A O 1
ATOM 1275 N N . ILE A 1 153 ? 9.295 -5.960 -4.827 1.00 95.44 153 ILE A N 1
ATOM 1276 C CA . ILE A 1 153 ? 10.039 -5.058 -5.710 1.00 95.44 153 ILE A CA 1
ATOM 1277 C C . ILE A 1 153 ? 11.334 -5.720 -6.182 1.00 95.44 153 ILE A C 1
ATOM 1279 O O . ILE A 1 153 ? 11.608 -5.712 -7.375 1.00 95.44 153 ILE A O 1
ATOM 1283 N N . LEU A 1 154 ? 12.083 -6.376 -5.296 1.00 94.56 154 LEU A N 1
ATOM 1284 C CA . LEU A 1 154 ? 13.330 -7.042 -5.680 1.00 94.56 154 LEU A CA 1
ATOM 1285 C C . LEU A 1 154 ? 13.101 -8.233 -6.620 1.00 94.56 154 LEU A C 1
ATOM 1287 O O . LEU A 1 154 ? 13.821 -8.397 -7.597 1.00 94.56 154 LEU A O 1
ATOM 1291 N N . LYS A 1 155 ? 12.102 -9.082 -6.344 1.00 93.56 155 LYS A N 1
ATOM 1292 C CA . LYS A 1 155 ? 11.891 -10.325 -7.112 1.00 93.56 155 LYS A CA 1
ATOM 1293 C C . LYS A 1 155 ? 11.061 -10.122 -8.377 1.00 93.56 155 LYS A C 1
ATOM 1295 O O . LYS A 1 155 ? 11.160 -10.917 -9.306 1.00 93.56 155 LYS A O 1
ATOM 1300 N N . ARG A 1 156 ? 10.155 -9.139 -8.385 1.00 93.94 156 ARG A N 1
ATOM 1301 C CA . ARG A 1 156 ? 9.143 -8.960 -9.444 1.00 93.94 156 ARG A CA 1
ATOM 1302 C C . ARG A 1 156 ? 9.008 -7.512 -9.923 1.00 93.94 156 ARG A C 1
ATOM 1304 O O . ARG A 1 156 ? 8.119 -7.236 -10.728 1.00 93.94 156 ARG A O 1
ATOM 1311 N N . GLY A 1 157 ? 9.845 -6.596 -9.4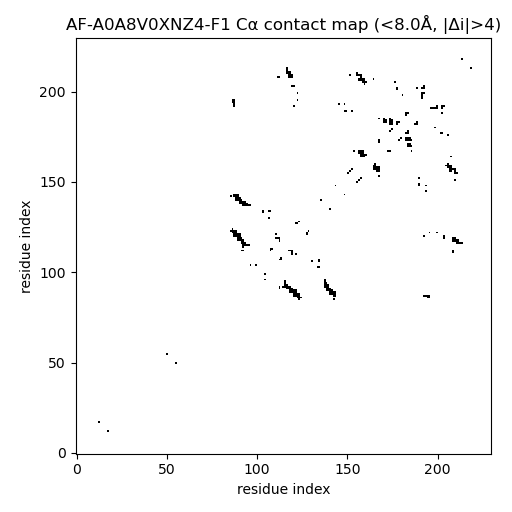38 1.00 94.44 157 GLY A N 1
ATOM 1312 C CA . GLY A 1 157 ? 9.838 -5.193 -9.835 1.00 94.44 157 GLY A CA 1
ATOM 1313 C C . GLY A 1 157 ? 10.258 -5.007 -11.283 1.00 94.44 157 GLY A C 1
ATOM 1314 O O . GLY A 1 157 ? 11.304 -5.478 -11.728 1.00 94.44 157 GLY A O 1
ATOM 1315 N N . GLN A 1 158 ? 9.415 -4.300 -12.024 1.00 95.25 158 GLN A N 1
ATOM 1316 C CA . GLN A 1 158 ? 9.675 -3.897 -13.397 1.00 95.25 158 GLN A CA 1
ATOM 1317 C C . GLN A 1 158 ? 9.337 -2.416 -13.526 1.00 95.25 158 GLN A C 1
ATOM 1319 O O . GLN A 1 158 ? 8.278 -1.980 -13.074 1.00 95.25 158 GLN A O 1
ATOM 1324 N N . GLY A 1 159 ? 10.227 -1.653 -14.146 1.00 94.81 159 GLY A N 1
ATOM 1325 C CA . GLY A 1 159 ? 9.997 -0.267 -14.522 1.00 94.81 159 GLY A CA 1
ATOM 1326 C C . GLY A 1 159 ? 9.315 -0.167 -15.885 1.00 94.81 159 GLY A C 1
ATOM 1327 O O . GLY A 1 159 ? 9.477 -1.020 -16.766 1.00 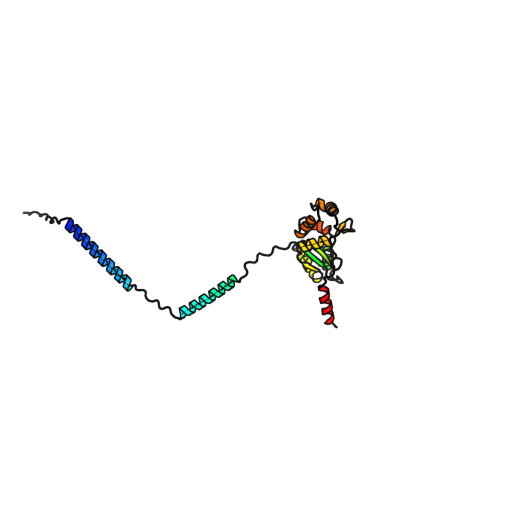94.81 159 GLY A O 1
ATOM 1328 N N . LYS A 1 160 ? 8.540 0.898 -16.063 1.00 94.19 160 LYS A N 1
ATOM 1329 C CA . LYS A 1 160 ? 7.942 1.311 -17.327 1.00 94.19 160 LYS A CA 1
ATOM 1330 C C . LYS A 1 160 ? 8.843 2.354 -17.983 1.00 94.19 160 LYS A C 1
ATOM 1332 O O . LYS A 1 160 ? 8.697 3.546 -17.734 1.00 94.19 160 LYS A O 1
ATOM 1337 N N . VAL A 1 161 ? 9.717 1.904 -18.878 1.00 92.31 161 VAL A N 1
ATOM 1338 C CA . VAL A 1 161 ? 10.645 2.764 -19.630 1.00 92.31 161 VAL A CA 1
ATOM 1339 C C . VAL A 1 161 ? 10.235 2.767 -21.094 1.00 92.31 161 VAL A C 1
ATOM 1341 O O . VAL A 1 161 ? 10.087 1.704 -21.694 1.00 92.31 161 VAL A O 1
ATOM 1344 N N . ASN A 1 162 ? 9.985 3.941 -21.683 1.00 90.62 162 ASN A N 1
ATOM 1345 C CA . ASN A 1 162 ? 9.586 4.074 -23.095 1.00 90.62 162 ASN A CA 1
ATOM 1346 C C . ASN A 1 162 ? 8.427 3.139 -23.504 1.00 90.62 162 ASN A C 1
ATOM 1348 O O . ASN A 1 162 ? 8.433 2.530 -24.572 1.00 90.62 162 ASN A O 1
ATOM 1352 N N . LYS A 1 163 ? 7.425 2.995 -22.619 1.00 89.44 163 LYS A N 1
ATOM 1353 C CA . LYS A 1 163 ? 6.266 2.080 -22.750 1.00 89.44 163 LYS A CA 1
ATOM 1354 C C . LYS A 1 163 ? 6.612 0.578 -22.789 1.00 89.44 163 LYS A C 1
ATOM 1356 O O . LYS A 1 163 ? 5.705 -0.235 -22.966 1.00 89.44 163 LYS A O 1
ATOM 1361 N N . LYS A 1 164 ? 7.870 0.197 -22.568 1.00 93.06 164 LYS A N 1
ATOM 1362 C CA . LYS A 1 164 ? 8.334 -1.189 -22.439 1.00 93.06 164 LYS A CA 1
ATOM 1363 C C . LYS A 1 164 ? 8.525 -1.556 -20.964 1.00 93.06 164 LYS A C 1
ATOM 1365 O O . LYS A 1 164 ? 8.647 -0.685 -20.104 1.00 93.06 164 LYS A O 1
ATOM 1370 N N . ARG A 1 165 ? 8.503 -2.860 -20.676 1.00 93.50 165 ARG A N 1
ATOM 1371 C CA . ARG A 1 165 ? 8.780 -3.411 -19.342 1.00 93.50 165 ARG A CA 1
ATOM 1372 C C . ARG A 1 165 ? 10.267 -3.712 -19.244 1.00 93.50 165 ARG A C 1
ATOM 1374 O O . ARG A 1 165 ? 10.761 -4.488 -20.057 1.00 93.50 165 ARG A O 1
ATOM 1381 N N . VAL A 1 166 ? 10.944 -3.126 -18.265 1.00 94.00 166 VAL A N 1
ATOM 1382 C CA . VAL A 1 166 ? 12.379 -3.336 -18.031 1.00 94.00 166 VAL A CA 1
ATOM 1383 C C . VAL A 1 166 ? 12.582 -3.774 -16.577 1.00 94.00 166 VAL A C 1
ATOM 1385 O O . VAL A 1 166 ? 11.983 -3.167 -15.688 1.00 94.00 166 VAL A O 1
ATOM 1388 N N . PRO A 1 167 ? 13.346 -4.845 -16.299 1.00 93.94 167 PRO A N 1
ATOM 1389 C CA . PRO A 1 167 ? 13.640 -5.255 -14.926 1.00 93.94 167 PRO A CA 1
ATOM 1390 C C . PRO A 1 167 ? 14.483 -4.200 -14.194 1.00 93.94 167 PRO A C 1
ATOM 1392 O O . PRO A 1 167 ? 15.326 -3.538 -14.797 1.00 93.94 167 PRO A O 1
ATOM 1395 N N . LEU A 1 168 ? 14.259 -4.053 -12.886 1.00 91.81 168 LEU A N 1
ATOM 1396 C CA . LEU A 1 168 ? 15.000 -3.115 -12.033 1.00 91.81 168 LEU A CA 1
ATOM 1397 C C . LEU A 1 168 ? 16.338 -3.720 -11.576 1.00 91.81 168 LEU A C 1
ATOM 1399 O O . LEU A 1 168 ? 16.503 -4.050 -10.406 1.00 91.81 168 LEU A O 1
ATOM 1403 N N . THR A 1 169 ? 17.271 -3.917 -12.508 1.00 88.00 169 THR A N 1
ATOM 1404 C CA . THR A 1 169 ? 18.568 -4.556 -12.211 1.00 88.00 169 THR A CA 1
ATOM 1405 C C . THR A 1 169 ? 19.608 -3.571 -11.671 1.00 88.00 169 THR A C 1
ATOM 1407 O O . THR A 1 169 ? 20.354 -3.912 -10.760 1.00 88.00 169 THR A O 1
ATOM 1410 N N . ASN A 1 170 ? 19.646 -2.347 -12.209 1.00 89.12 170 ASN A N 1
ATOM 1411 C CA . ASN A 1 170 ? 20.678 -1.350 -11.908 1.00 89.12 170 ASN A CA 1
ATOM 1412 C C . ASN A 1 170 ? 20.049 -0.063 -11.358 1.00 89.12 170 ASN A C 1
ATOM 1414 O O . ASN A 1 170 ? 19.009 0.374 -11.854 1.00 89.12 170 ASN A O 1
ATOM 1418 N N . ASN A 1 171 ? 20.720 0.581 -10.397 1.00 93.06 171 ASN A N 1
ATOM 1419 C CA . ASN A 1 171 ? 20.260 1.849 -9.812 1.00 93.06 171 ASN A CA 1
ATOM 1420 C C . ASN A 1 171 ? 20.241 3.004 -10.826 1.00 93.06 171 ASN A C 1
ATOM 1422 O O . ASN A 1 171 ? 19.370 3.858 -10.726 1.00 93.06 171 ASN A O 1
ATOM 1426 N N . MET A 1 172 ? 21.101 2.983 -11.855 1.00 92.00 172 MET A N 1
ATOM 1427 C CA . MET A 1 172 ? 21.133 4.035 -12.886 1.00 92.00 172 MET A CA 1
ATOM 1428 C C . MET A 1 172 ? 19.767 4.244 -13.553 1.00 92.00 172 MET A C 1
ATOM 1430 O O . MET A 1 172 ? 19.340 5.370 -13.754 1.00 92.00 172 MET A O 1
ATOM 1434 N N . LEU A 1 173 ? 19.033 3.159 -13.828 1.00 90.88 173 LEU A N 1
ATOM 1435 C CA . LEU A 1 173 ? 17.712 3.246 -14.459 1.00 90.88 173 LEU A CA 1
ATOM 1436 C C . LEU A 1 173 ? 16.689 3.934 -13.542 1.00 90.88 173 LEU A C 1
ATOM 1438 O O . LEU A 1 173 ? 15.783 4.620 -14.013 1.00 90.88 173 LEU A O 1
ATOM 1442 N N . ILE A 1 174 ? 16.815 3.735 -12.228 1.00 92.50 174 ILE A N 1
ATOM 1443 C CA . ILE A 1 174 ? 15.954 4.375 -11.231 1.00 92.50 174 ILE A CA 1
ATOM 1444 C C . ILE A 1 174 ? 16.295 5.862 -11.156 1.00 92.50 174 ILE A C 1
ATOM 1446 O O . ILE A 1 174 ? 15.390 6.686 -11.253 1.00 92.50 174 ILE A O 1
ATOM 1450 N N . GLU A 1 175 ? 17.579 6.196 -11.060 1.00 94.38 175 GLU A N 1
ATOM 1451 C CA . GLU A 1 175 ? 18.070 7.572 -10.994 1.00 94.38 175 GLU A CA 1
ATOM 1452 C C . GLU A 1 175 ? 17.710 8.384 -12.249 1.00 94.38 175 GLU A C 1
ATOM 1454 O O . GLU A 1 175 ? 17.188 9.490 -12.135 1.00 94.38 175 GLU A O 1
ATOM 1459 N N . GLU A 1 176 ? 17.864 7.819 -13.449 1.00 93.38 176 GLU A N 1
ATOM 1460 C CA . GLU A 1 176 ? 17.501 8.479 -14.712 1.00 93.38 176 GLU A CA 1
ATOM 1461 C C . GLU A 1 176 ? 16.016 8.885 -14.770 1.00 93.38 176 GLU A C 1
ATOM 1463 O O . GLU A 1 176 ? 15.667 9.929 -15.325 1.00 93.38 176 GLU A O 1
ATOM 1468 N N . HIS A 1 177 ? 15.119 8.074 -14.198 1.00 92.31 177 HIS A N 1
ATOM 1469 C CA . HIS A 1 177 ? 13.673 8.310 -14.262 1.00 92.31 177 HIS A CA 1
ATOM 1470 C C . HIS A 1 177 ? 13.088 9.007 -13.033 1.00 92.31 177 HIS A C 1
ATOM 1472 O O . HIS A 1 177 ? 12.083 9.715 -13.153 1.00 92.31 177 HIS A O 1
ATOM 1478 N N . LEU A 1 178 ? 13.664 8.778 -11.855 1.00 94.75 178 LEU A N 1
ATOM 1479 C CA . LEU A 1 178 ? 13.133 9.232 -10.573 1.00 94.75 178 LEU A CA 1
ATOM 1480 C C . LEU A 1 178 ? 14.100 10.131 -9.789 1.00 94.75 178 LEU A C 1
ATOM 1482 O O . LEU A 1 178 ? 13.709 10.648 -8.741 1.00 94.75 178 LEU A O 1
ATOM 1486 N N . GLY A 1 179 ? 15.298 10.408 -10.309 1.00 93.00 179 GLY A N 1
ATOM 1487 C CA . GLY A 1 179 ? 16.294 11.270 -9.666 1.00 93.00 179 GLY A CA 1
ATOM 1488 C C . GLY A 1 179 ? 15.773 12.682 -9.389 1.00 93.00 179 GLY A C 1
ATOM 1489 O O . GLY A 1 179 ? 16.023 13.234 -8.322 1.00 93.00 179 GLY A O 1
ATOM 1490 N N . ASN A 1 180 ? 14.908 13.213 -10.261 1.00 94.06 180 ASN A N 1
ATOM 1491 C CA . ASN A 1 180 ? 14.227 14.503 -10.056 1.00 94.06 180 ASN A CA 1
ATOM 1492 C C . ASN A 1 180 ? 13.348 14.544 -8.790 1.00 94.06 180 ASN A C 1
ATOM 1494 O O . ASN A 1 180 ? 13.028 15.620 -8.288 1.00 94.06 180 ASN A O 1
ATOM 1498 N N . PHE A 1 181 ? 12.930 13.382 -8.285 1.00 93.31 181 PHE A N 1
ATOM 1499 C CA . PHE A 1 181 ? 12.123 13.237 -7.073 1.00 93.31 181 PHE A CA 1
ATOM 1500 C C . PHE A 1 181 ? 12.966 12.870 -5.842 1.00 93.31 181 PHE A C 1
ATOM 1502 O O . PHE A 1 181 ? 12.398 12.641 -4.775 1.00 93.31 181 PHE A O 1
ATOM 1509 N N . GLY A 1 182 ? 14.297 12.823 -5.978 1.00 92.56 182 GLY A N 1
ATOM 1510 C CA . GLY A 1 182 ? 15.223 12.432 -4.914 1.00 92.56 182 GLY A CA 1
ATOM 1511 C C . GLY A 1 182 ? 15.284 10.923 -4.669 1.00 92.56 182 GLY A C 1
ATOM 1512 O O . GLY A 1 182 ? 15.630 10.508 -3.569 1.00 92.56 182 GLY A O 1
ATOM 1513 N N . ILE A 1 183 ? 14.914 10.105 -5.659 1.00 95.00 183 ILE A N 1
ATOM 1514 C CA . ILE A 1 183 ? 14.929 8.639 -5.567 1.00 95.00 183 ILE A CA 1
ATOM 1515 C C . ILE A 1 183 ? 16.054 8.135 -6.464 1.00 95.00 183 ILE A C 1
ATOM 1517 O O . ILE A 1 183 ? 15.920 8.136 -7.688 1.00 95.00 183 ILE A O 1
ATOM 1521 N N . ILE A 1 184 ? 17.163 7.734 -5.848 1.00 94.19 184 ILE A N 1
ATOM 1522 C CA . ILE A 1 184 ? 18.408 7.417 -6.557 1.00 94.19 184 ILE A CA 1
ATOM 1523 C C . ILE A 1 184 ? 18.585 5.902 -6.647 1.00 94.19 184 ILE A C 1
ATOM 1525 O O . ILE A 1 184 ? 19.020 5.368 -7.664 1.00 94.19 184 ILE A O 1
ATOM 1529 N N . CYS A 1 185 ? 18.204 5.181 -5.593 1.00 93.94 185 CYS A N 1
ATOM 1530 C CA . CYS A 1 185 ? 18.383 3.739 -5.526 1.00 93.94 185 CYS A CA 1
ATOM 1531 C C . CYS A 1 185 ? 17.077 2.975 -5.276 1.00 93.94 185 CYS A C 1
ATOM 1533 O O . CYS A 1 185 ? 16.009 3.531 -5.006 1.00 93.94 185 CYS A O 1
ATOM 1535 N N . LEU A 1 186 ? 17.169 1.648 -5.371 1.00 93.75 186 LEU A N 1
ATOM 1536 C CA . LEU A 1 186 ? 16.046 0.743 -5.121 1.00 93.75 186 LEU A CA 1
ATOM 1537 C C . LEU A 1 186 ? 15.537 0.843 -3.669 1.00 93.75 186 LEU A C 1
ATOM 1539 O O . LEU A 1 186 ? 14.338 0.711 -3.427 1.00 93.75 186 LEU A O 1
ATOM 1543 N N . GLU A 1 187 ? 16.421 1.130 -2.713 1.00 94.38 187 GLU A N 1
ATOM 1544 C CA . GLU A 1 187 ? 16.057 1.305 -1.304 1.00 94.38 187 GLU A CA 1
ATOM 1545 C C . GLU A 1 187 ? 15.175 2.541 -1.088 1.00 94.38 187 GLU A C 1
ATOM 1547 O O . GLU A 1 187 ? 14.122 2.437 -0.456 1.00 94.38 187 GLU A O 1
ATOM 1552 N N . ASP A 1 188 ? 15.536 3.673 -1.699 1.00 94.75 188 ASP A N 1
ATOM 1553 C CA . ASP A 1 188 ? 14.734 4.903 -1.666 1.00 94.75 188 ASP A CA 1
ATOM 1554 C C . ASP A 1 188 ? 13.345 4.660 -2.264 1.00 94.75 188 ASP A C 1
ATOM 1556 O O . ASP A 1 188 ? 12.331 5.127 -1.743 1.00 94.75 188 ASP A O 1
ATOM 1560 N N . LEU A 1 189 ? 13.282 3.864 -3.337 1.00 94.69 189 LEU A N 1
ATOM 1561 C CA . LEU A 1 189 ? 12.032 3.481 -3.984 1.00 94.69 189 LEU A CA 1
ATOM 1562 C C . LEU A 1 189 ? 11.151 2.620 -3.062 1.00 94.69 189 LEU A C 1
ATOM 1564 O O . LEU A 1 189 ? 9.940 2.844 -2.986 1.00 94.69 189 LEU A O 1
ATOM 1568 N N . ILE A 1 190 ? 11.735 1.651 -2.346 1.00 95.56 190 ILE A N 1
ATOM 1569 C CA . ILE A 1 190 ? 11.017 0.838 -1.348 1.00 95.56 190 ILE A CA 1
ATOM 1570 C C . ILE A 1 190 ? 10.495 1.729 -0.220 1.00 95.56 190 ILE A C 1
ATOM 1572 O O . ILE A 1 190 ? 9.327 1.605 0.165 1.00 95.56 190 ILE A O 1
ATOM 1576 N N . HIS A 1 191 ? 11.342 2.622 0.292 1.00 94.94 191 HIS A N 1
ATOM 1577 C CA . HIS A 1 191 ? 10.990 3.541 1.364 1.00 94.94 191 HIS A CA 1
ATOM 1578 C C . HIS A 1 191 ? 9.838 4.470 0.953 1.00 94.94 191 HIS A C 1
ATOM 1580 O O . HIS A 1 191 ? 8.849 4.574 1.678 1.00 94.94 191 HIS A O 1
ATOM 1586 N N . GLU A 1 192 ? 9.903 5.077 -0.235 1.00 95.62 192 GLU A N 1
ATOM 1587 C CA . GLU A 1 192 ? 8.863 5.985 -0.735 1.00 95.62 192 GLU A CA 1
ATOM 1588 C C . GLU A 1 192 ? 7.507 5.277 -0.906 1.00 95.62 192 GLU A C 1
ATOM 1590 O O . GLU A 1 192 ? 6.451 5.853 -0.614 1.00 95.62 192 GLU A O 1
ATOM 1595 N N . ILE A 1 193 ? 7.517 4.007 -1.333 1.00 95.94 193 ILE A N 1
ATOM 1596 C CA . ILE A 1 193 ? 6.303 3.188 -1.442 1.00 95.94 193 ILE A CA 1
ATOM 1597 C C . ILE A 1 193 ? 5.739 2.867 -0.063 1.00 95.94 193 ILE A C 1
ATOM 1599 O O . ILE A 1 193 ? 4.555 3.113 0.163 1.00 95.94 193 ILE A O 1
ATOM 1603 N N . TYR A 1 194 ? 6.558 2.327 0.845 1.00 95.50 194 TYR A N 1
ATOM 1604 C CA . TYR A 1 194 ? 6.112 1.894 2.172 1.00 95.50 194 TYR A CA 1
ATOM 1605 C C . TYR A 1 194 ? 5.577 3.063 3.007 1.00 95.50 194 TYR A C 1
ATOM 1607 O O . TYR A 1 194 ? 4.498 2.969 3.590 1.00 95.50 194 TYR A O 1
ATOM 1615 N N . SER A 1 195 ? 6.284 4.192 2.982 1.00 93.44 195 SER A N 1
ATOM 1616 C CA . SER A 1 195 ? 5.897 5.420 3.681 1.00 93.44 195 SER A CA 1
ATOM 1617 C C . SER A 1 195 ? 4.726 6.153 3.010 1.00 93.44 195 SER A C 1
ATOM 1619 O O . SER A 1 195 ? 4.175 7.088 3.593 1.00 93.44 195 SER A O 1
ATOM 1621 N N . ALA A 1 196 ? 4.321 5.734 1.803 1.00 93.75 196 ALA A N 1
ATOM 1622 C CA . ALA A 1 196 ? 3.305 6.386 0.979 1.00 93.75 196 ALA A CA 1
ATOM 1623 C C . ALA A 1 196 ? 3.562 7.899 0.825 1.00 93.75 196 ALA A C 1
ATOM 1625 O O . ALA A 1 196 ? 2.669 8.725 1.068 1.00 93.75 196 ALA A O 1
ATOM 1626 N N . GLY A 1 197 ? 4.793 8.246 0.435 1.00 92.12 197 GLY A N 1
ATOM 1627 C CA . GLY A 1 197 ? 5.329 9.608 0.441 1.00 92.12 197 GLY A CA 1
ATOM 1628 C C . GLY A 1 197 ? 4.690 10.583 -0.558 1.00 92.12 197 GLY A C 1
ATOM 1629 O O . GLY A 1 197 ? 3.570 10.393 -1.058 1.00 92.12 197 GLY A O 1
ATOM 1630 N N . LYS A 1 198 ? 5.382 11.700 -0.808 1.00 93.88 198 LYS A N 1
ATOM 1631 C CA . LYS A 1 198 ? 4.898 12.796 -1.668 1.00 93.88 198 LYS A CA 1
ATOM 1632 C C . LYS A 1 198 ? 4.889 12.394 -3.144 1.00 93.88 198 LYS A C 1
ATOM 1634 O O . LYS A 1 198 ? 3.953 12.744 -3.862 1.00 93.88 198 LYS A O 1
ATOM 1639 N N . TYR A 1 199 ? 5.885 11.627 -3.577 1.00 95.81 199 TYR A N 1
ATOM 1640 C CA . TYR A 1 199 ? 6.091 11.211 -4.965 1.00 95.81 199 TYR A CA 1
ATOM 1641 C C . TYR A 1 199 ? 5.602 9.784 -5.229 1.00 95.81 199 TYR A C 1
ATOM 1643 O O . TYR A 1 199 ? 5.848 9.221 -6.295 1.00 95.81 199 TYR A O 1
ATOM 1651 N N . PHE A 1 200 ? 4.817 9.218 -4.305 1.00 95.81 200 PHE A N 1
ATOM 1652 C CA . PHE A 1 200 ? 4.212 7.892 -4.427 1.00 95.81 200 PHE A CA 1
ATOM 1653 C C . PHE A 1 200 ? 3.520 7.657 -5.779 1.00 95.81 200 PHE A C 1
ATOM 1655 O O . PHE A 1 200 ? 3.624 6.578 -6.362 1.00 95.81 200 PHE A O 1
ATOM 1662 N N . ARG A 1 201 ? 2.812 8.663 -6.308 1.00 94.56 201 ARG A N 1
ATOM 1663 C CA . ARG A 1 201 ? 2.143 8.559 -7.614 1.00 94.56 201 ARG A CA 1
ATOM 1664 C C . ARG A 1 201 ? 3.150 8.358 -8.749 1.00 94.56 201 ARG A C 1
ATOM 1666 O O . ARG A 1 201 ? 2.968 7.466 -9.564 1.00 94.56 201 ARG A O 1
ATOM 1673 N N . ASN A 1 202 ? 4.224 9.139 -8.767 1.00 95.12 202 ASN A N 1
ATOM 1674 C CA . ASN A 1 202 ? 5.280 9.053 -9.774 1.00 95.12 202 ASN A CA 1
ATOM 1675 C C . ASN A 1 202 ? 5.984 7.691 -9.722 1.00 95.12 202 ASN A C 1
ATOM 1677 O O . ASN A 1 202 ? 6.164 7.052 -10.756 1.00 95.12 202 ASN A O 1
ATOM 1681 N N . VAL A 1 203 ? 6.290 7.204 -8.517 1.00 95.75 203 VAL A N 1
ATOM 1682 C CA . VAL A 1 203 ? 6.902 5.883 -8.316 1.00 95.75 203 VAL A CA 1
ATOM 1683 C C . VAL A 1 203 ? 5.966 4.763 -8.755 1.00 95.75 203 VAL A C 1
ATOM 1685 O O . VAL A 1 203 ? 6.370 3.848 -9.471 1.00 95.75 203 VAL A O 1
ATOM 1688 N N . THR A 1 204 ? 4.693 4.826 -8.362 1.00 95.00 204 THR A N 1
AT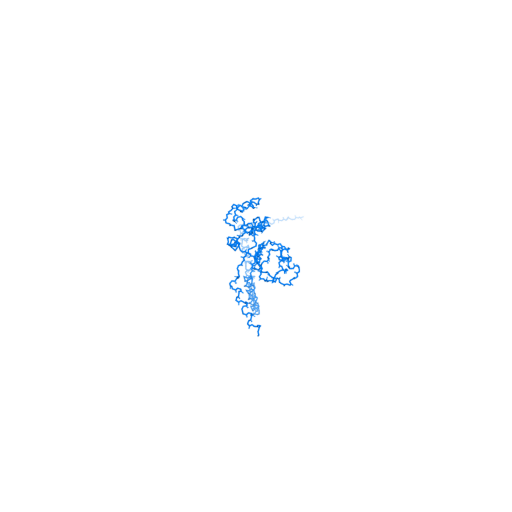OM 1689 C CA . THR A 1 204 ? 3.717 3.812 -8.768 1.00 95.00 204 THR A CA 1
ATOM 1690 C C . THR A 1 204 ? 3.450 3.843 -10.265 1.00 95.00 204 THR A C 1
ATOM 1692 O O . THR A 1 204 ? 3.252 2.770 -10.825 1.00 95.00 204 THR A O 1
ATOM 1695 N N . ASP A 1 205 ? 3.468 5.002 -10.925 1.00 94.06 205 ASP A N 1
ATOM 1696 C CA . ASP A 1 205 ? 3.341 5.143 -12.383 1.00 94.06 205 ASP A CA 1
ATOM 1697 C C . ASP A 1 205 ? 4.562 4.632 -13.153 1.00 94.06 205 ASP A C 1
ATOM 1699 O O . ASP A 1 205 ? 4.398 4.044 -14.229 1.00 94.06 205 ASP A O 1
ATOM 1703 N N . PHE A 1 206 ? 5.755 4.786 -12.579 1.00 95.12 206 PHE A N 1
ATOM 1704 C CA . PHE A 1 206 ? 6.980 4.161 -13.067 1.00 95.12 206 PHE A CA 1
ATOM 1705 C C . PHE A 1 206 ? 6.944 2.635 -12.911 1.00 95.12 206 PHE A C 1
ATOM 1707 O O . PHE A 1 206 ? 7.306 1.919 -13.842 1.00 95.12 206 PHE A O 1
ATOM 1714 N N . LEU A 1 207 ? 6.470 2.114 -11.777 1.00 95.44 207 LEU A N 1
ATOM 1715 C CA . LEU A 1 207 ? 6.350 0.673 -11.571 1.00 95.44 207 LEU A CA 1
ATOM 1716 C C . LEU A 1 207 ? 5.265 0.054 -12.454 1.00 95.44 207 LEU A C 1
ATOM 1718 O O . LEU A 1 207 ? 4.096 0.452 -12.464 1.00 95.44 207 LEU A O 1
ATOM 1722 N N . TRP A 1 208 ? 5.638 -1.011 -13.153 1.00 95.06 208 TRP A N 1
ATOM 1723 C CA . TRP A 1 208 ? 4.685 -1.847 -13.854 1.00 95.06 208 TRP A CA 1
ATOM 1724 C C . TRP A 1 208 ? 3.901 -2.719 -12.854 1.00 95.06 208 TRP A C 1
ATOM 1726 O O . TRP A 1 208 ? 4.497 -3.231 -11.906 1.00 95.06 208 TRP A O 1
ATOM 1736 N N . PRO A 1 209 ? 2.583 -2.947 -13.049 1.00 95.81 209 PRO A N 1
ATOM 1737 C CA . PRO A 1 209 ? 1.819 -3.873 -12.215 1.00 95.81 209 PRO A CA 1
ATOM 1738 C C . PRO A 1 209 ? 2.492 -5.245 -12.076 1.00 95.81 209 PRO A C 1
ATOM 1740 O O . PRO A 1 209 ? 2.815 -5.893 -13.076 1.00 95.81 209 PRO A O 1
ATOM 1743 N N . PHE A 1 210 ? 2.666 -5.698 -10.836 1.00 95.88 210 PHE A N 1
ATOM 1744 C CA . PHE A 1 210 ? 3.372 -6.931 -10.507 1.00 95.88 210 PHE A CA 1
ATOM 1745 C C . PHE A 1 210 ? 2.584 -8.135 -11.000 1.00 95.88 210 PHE A C 1
ATOM 1747 O O . PHE A 1 210 ? 1.418 -8.297 -10.651 1.00 95.88 210 PHE A O 1
ATOM 1754 N N . GLN A 1 211 ? 3.212 -9.009 -11.779 1.00 93.19 211 GLN A N 1
ATOM 1755 C CA . GLN A 1 211 ? 2.589 -10.261 -12.190 1.00 93.19 211 GLN A CA 1
ATOM 1756 C C . GLN A 1 211 ? 2.875 -11.338 -11.138 1.00 93.19 211 GLN A C 1
ATOM 1758 O O . GLN A 1 211 ? 4.022 -11.752 -10.951 1.00 93.19 211 GLN A O 1
ATOM 1763 N N . LEU A 1 212 ? 1.836 -11.766 -10.421 1.00 92.69 212 LEU A N 1
ATOM 1764 C CA . LEU A 1 212 ? 1.912 -12.769 -9.364 1.00 92.69 212 LEU A CA 1
ATOM 1765 C C . LEU A 1 212 ? 1.641 -14.169 -9.919 1.00 92.69 212 LEU A C 1
ATOM 1767 O O . LEU A 1 212 ? 0.952 -14.348 -10.919 1.00 92.69 212 LEU A O 1
ATOM 1771 N N . SER A 1 213 ? 2.220 -15.170 -9.263 1.00 87.62 213 SER A N 1
ATOM 1772 C CA . SER A 1 213 ? 1.871 -16.573 -9.484 1.00 87.62 213 SER A CA 1
ATOM 1773 C C . SER A 1 213 ? 0.668 -16.936 -8.618 1.00 87.62 213 SER A C 1
ATOM 1775 O O . SER A 1 213 ? 0.447 -16.314 -7.578 1.00 87.62 213 SER A O 1
ATOM 1777 N N . VAL A 1 214 ? -0.075 -17.967 -9.019 1.00 82.62 214 VAL A N 1
ATOM 1778 C CA . VAL A 1 214 ? -1.197 -18.494 -8.233 1.00 82.62 214 VAL A CA 1
ATOM 1779 C C . VAL A 1 214 ? -0.705 -18.897 -6.840 1.00 82.62 214 VAL A C 1
ATOM 1781 O O . VAL A 1 214 ? 0.364 -19.496 -6.694 1.00 82.62 214 VAL A O 1
ATOM 1784 N N . ALA A 1 215 ? -1.468 -18.541 -5.807 1.00 76.75 215 ALA A N 1
ATOM 1785 C CA . ALA A 1 215 ? -1.157 -18.940 -4.443 1.00 76.75 215 ALA A CA 1
ATOM 1786 C C . ALA A 1 215 ? -1.288 -20.466 -4.313 1.00 76.75 215 ALA A C 1
ATOM 1788 O O . ALA A 1 215 ? -2.360 -21.014 -4.569 1.00 76.75 215 ALA A O 1
ATOM 1789 N N . ARG A 1 216 ? -0.207 -21.143 -3.894 1.00 69.12 216 ARG A N 1
ATOM 1790 C CA . ARG A 1 216 ? -0.127 -22.617 -3.839 1.00 69.12 216 ARG A CA 1
ATOM 1791 C C . ARG A 1 216 ? -1.275 -23.258 -3.045 1.00 69.12 216 ARG A C 1
ATOM 1793 O O . ARG A 1 216 ? -1.776 -24.294 -3.451 1.00 69.12 216 ARG A O 1
ATOM 1800 N N . HIS A 1 217 ? -1.729 -22.614 -1.969 1.00 61.72 217 HIS A N 1
ATOM 1801 C CA . HIS A 1 217 ? -2.797 -23.134 -1.103 1.00 61.72 217 HIS A CA 1
ATOM 1802 C C . HIS A 1 217 ? -4.216 -22.690 -1.497 1.00 61.72 217 HIS A C 1
ATOM 1804 O O . HIS A 1 217 ? -5.184 -23.294 -1.054 1.00 61.72 217 HIS A O 1
ATOM 1810 N N . ALA A 1 218 ? -4.376 -21.672 -2.351 1.00 57.66 218 ALA A N 1
ATOM 1811 C CA . ALA A 1 218 ? -5.705 -21.222 -2.785 1.00 57.66 218 ALA A CA 1
ATOM 1812 C C . ALA A 1 218 ? -6.328 -22.147 -3.847 1.00 57.66 218 ALA A C 1
ATOM 1814 O O . ALA A 1 218 ? -7.543 -22.147 -4.029 1.00 57.66 218 ALA A O 1
ATOM 1815 N N . ALA A 1 219 ? -5.507 -22.938 -4.545 1.00 53.09 219 ALA A N 1
ATOM 1816 C CA . ALA A 1 219 ? -5.973 -23.908 -5.533 1.00 53.09 219 ALA A CA 1
ATOM 1817 C C . ALA A 1 219 ? -6.783 -25.060 -4.903 1.00 53.09 219 ALA A C 1
ATOM 1819 O O . ALA A 1 219 ? -7.733 -25.531 -5.519 1.00 53.09 219 ALA A O 1
ATOM 1820 N N . GLN A 1 220 ? -6.487 -25.439 -3.652 1.00 49.81 220 GLN A N 1
ATOM 1821 C CA . GLN A 1 220 ? -7.123 -26.581 -2.976 1.00 49.81 220 GLN A CA 1
ATOM 1822 C C . GLN A 1 220 ? -8.608 -26.355 -2.637 1.00 49.81 220 GLN A C 1
ATOM 1824 O O . GLN A 1 220 ? -9.382 -27.304 -2.583 1.00 49.81 220 GLN A O 1
ATOM 1829 N N . VAL A 1 221 ? -9.037 -25.103 -2.435 1.00 50.09 221 VAL A N 1
ATOM 1830 C CA . VAL A 1 221 ? -10.436 -24.788 -2.068 1.00 50.09 221 VAL A CA 1
ATOM 1831 C C . VAL A 1 221 ? -11.380 -24.860 -3.276 1.00 50.09 221 VAL A C 1
ATOM 1833 O O . VAL A 1 221 ? -12.575 -25.106 -3.121 1.00 50.09 221 VAL A O 1
ATOM 1836 N N . LYS A 1 222 ? -10.859 -24.677 -4.498 1.00 46.75 222 LYS A N 1
ATOM 1837 C CA . LYS A 1 222 ? -11.663 -24.800 -5.725 1.00 46.75 222 LYS A CA 1
ATOM 1838 C C . LYS A 1 222 ? -11.963 -26.253 -6.094 1.00 46.75 222 LYS A C 1
ATOM 1840 O O . LYS A 1 222 ? -13.039 -26.517 -6.615 1.00 46.75 222 LYS A O 1
ATOM 1845 N N . GLU A 1 223 ? -11.057 -27.185 -5.802 1.00 40.25 223 GLU A N 1
ATOM 1846 C CA . GLU A 1 223 ? -11.296 -28.614 -6.050 1.00 40.25 223 GLU A CA 1
ATOM 1847 C C . GLU A 1 223 ? -12.393 -29.164 -5.126 1.00 40.25 223 GLU A C 1
ATOM 1849 O O . GLU A 1 223 ? -13.307 -29.843 -5.591 1.00 40.25 223 GLU A O 1
ATOM 1854 N N . SER A 1 224 ? -12.396 -28.777 -3.848 1.00 36.25 224 SER A N 1
ATOM 1855 C CA . SER A 1 224 ? -13.385 -29.246 -2.868 1.00 36.25 224 SER A CA 1
ATOM 1856 C C . SER A 1 224 ? -14.786 -28.648 -3.032 1.00 36.25 224 SER A C 1
ATOM 1858 O O . SER A 1 224 ? -15.756 -29.279 -2.624 1.00 36.25 224 SER A O 1
ATOM 1860 N N . THR A 1 225 ? -14.936 -27.483 -3.671 1.00 40.09 225 THR A N 1
ATOM 1861 C CA . THR A 1 225 ? -16.262 -26.909 -3.987 1.00 40.09 225 THR A CA 1
ATOM 1862 C C . THR A 1 225 ? -16.870 -27.449 -5.283 1.00 40.09 225 THR A C 1
ATOM 1864 O O . THR A 1 225 ? -18.084 -27.370 -5.448 1.00 40.09 225 THR A O 1
ATOM 1867 N N . SER A 1 226 ? -16.071 -28.054 -6.171 1.00 39.34 226 SER A N 1
ATOM 1868 C CA . SER A 1 226 ? -16.587 -28.726 -7.376 1.00 39.34 226 SER A CA 1
ATOM 1869 C C . SER A 1 226 ? -17.220 -30.097 -7.099 1.00 39.34 226 SER A C 1
ATOM 1871 O O . SER A 1 226 ? -18.020 -30.563 -7.898 1.00 39.34 226 SER A O 1
ATOM 1873 N N . LEU A 1 227 ? -16.924 -30.710 -5.947 1.00 40.59 227 LEU A N 1
ATOM 1874 C CA . LEU A 1 227 ? -17.434 -32.033 -5.555 1.00 40.59 227 LEU A CA 1
ATOM 1875 C C . LEU A 1 227 ? -18.786 -32.000 -4.815 1.00 40.59 227 LEU A C 1
ATOM 1877 O O . LEU A 1 227 ? -19.327 -33.054 -4.505 1.00 40.59 227 LEU A O 1
ATOM 1881 N N . TYR A 1 228 ? -19.339 -30.813 -4.537 1.00 37.94 228 TYR A N 1
ATOM 1882 C CA . TYR A 1 228 ? -20.659 -30.646 -3.899 1.00 37.94 228 TYR A CA 1
ATOM 1883 C C . TYR A 1 228 ? -21.710 -30.004 -4.817 1.00 37.94 228 TYR A C 1
ATOM 1885 O O . TYR A 1 228 ? -22.818 -29.707 -4.378 1.00 37.94 228 TYR A O 1
ATOM 1893 N N . VAL A 1 229 ? -21.374 -29.790 -6.091 1.00 40.47 229 VAL A N 1
ATOM 1894 C CA . VAL A 1 229 ? -22.326 -29.372 -7.127 1.00 40.47 229 VAL A CA 1
ATOM 1895 C C . VAL A 1 229 ? -22.158 -30.322 -8.309 1.00 40.47 229 VAL A C 1
ATOM 1897 O O . VAL A 1 229 ? -21.529 -30.002 -9.315 1.00 40.47 229 VAL A O 1
ATOM 1900 N N . SER A 1 230 ? -22.642 -31.546 -8.135 1.00 36.34 230 SER A N 1
ATOM 1901 C CA . SER A 1 230 ? -22.824 -32.563 -9.175 1.00 36.34 230 SER A CA 1
ATOM 1902 C C . SER A 1 230 ? -24.036 -33.398 -8.801 1.00 36.34 230 SER A C 1
ATOM 1904 O O . SER A 1 230 ? -24.103 -33.790 -7.615 1.00 36.34 230 SER A O 1
#

Secondary structure (DSSP, 8-state):
--------PPP---HHHHHHHHHHHHHHHHHHHHHHHHHHHHHT--------HHHHHHHHHHHHHHHHHHHHHHTSPP-PPPPPPP-EEEEEE-S--SS--HHHHHHHHHTT--STTEEEEEE--HHHHHHHHHHGGGEEEEPPPHHHHHHHHHHH-EEEETTEEEE---HHHHHHHHGGGT--SHHHHHHHHHTT-SSHHHHHHHBPPEEPPPPTTTHHHHHHHHTT--

Foldseek 3Di:
DDDDDDDDDDPPDPVVVVVVVVVVVVVVVVVVVVVVVVVVVVVVPPDPPPDDPVVVVVVVVVVVVVVVVVVVVVVPPDPDDPPDDQQKKKKFFADDDPPDDPLLVVLCVVQVHPDHGWIAMDTDDPVVVVSCVSNVVGMDMDHDDLVRLLCQCQVFWWFQDPNDTHRPPDQPVVCVQCVVVVRRGPVSLSVCRRVVDDCNVSSRNGTDTGRDDPDPPVVVVVVVVVVVPD

Nearest PDB structures (foldseek):
  9c3h-assembly1_LF  TM=7.170E-01  e=3.538E-23  Homo sapiens
  8fkx-assembly1_SI  TM=6.626E-01  e=3.879E-24  Homo sapiens
  9cai-assembly1_CF  TM=7.519E-01  e=8.019E-22  Caenorhabditis elegans
  8b2l-assembly1_q3  TM=6.477E-01  e=6.182E-22  Nicotiana tabacum
  8ia0-assembly1_CM  TM=6.305E-01  e=1.479E-22  Thermochaetoides thermophila DSM 1495

Mean predicted aligned error: 16.06 Å

Radius of gyration: 48.26 Å; Cα contacts (8 Å, |Δi|>4): 191; chains: 1; bounding box: 48×93×146 Å